Protein AF-A0A974ZNB3-F1 (afdb_monomer)

Sequence (205 aa):
MAKIFLFFPFKNYSEDDVLKEDVEDLRKSGLKFEVIVWQRPPVTLRDVGDDDLLIIAGHGDLGDGTLAMNGKAGDVAITASELAEMLETGGLAKSHQSILLITCFGGGSSKMKNPTGAARVPAADLIVKNNKKGECLASILGKALGMRRYFSILVGGWPGSFISSDPDFGTRSSFEARDNEYVLAQLDHIQWFDCKGSNTVSAPA

Radius of gyration: 16.42 Å; Cα contacts (8 Å, |Δi|>4): 484; chains: 1; bounding box: 33×49×45 Å

pLDDT: mean 79.51, std 20.5, range [26.88, 98.44]

Secondary structure (DSSP, 8-state):
---EEEEESSTTGGGSHHHHHHHHHHHHTT---EEEETTBSSS-GGG--TTSEEEEE-B--TT--EEEEEETTEEEEEEHHHHHHHHHHHT--TT--EEEEESTTTT--EEESS----SS--GGGEEE--PPTTSSHHHHHHHHHHHTT--S-EEEE-SS------TTS-SS------TTS-----GGGPEEE-TTS-B--S---

Foldseek 3Di:
DAAEEEEEAAQCLVQFPVSVVVVVVCVVVVHDYHYHYQPDDDDFLQNHDQRYEYEYEAEDDAQDQWGWGQHPVGIDIDGLLRVLVSSVVRNNDLNHAYYEYPYFCQQHAKAFQDQDQDLADDPVRIGQDQDFQSRHNQLVNLQSSVVVNSQNYKGKYFHHGFDQDDPVPPRDRRDTADDVGHHDGDPVRIFIAHSNSGTPPPPDD

Nearest PDB structures (foldseek):
  8tl0-assembly1_C  TM=4.568E-01  e=8.347E-04  Haliangium ochraceum
  8tl0-assembly1_B  TM=4.484E-01  e=8.874E-04  Haliangium ochraceum
  8tl0-assembly1_A  TM=4.496E-01  e=1.205E-03  Haliangium ochraceum
  8tl0-assembly1_D  TM=4.525E-01  e=2.224E-03  Haliangium ochraceum
  5veg-assembly3_C  TM=4.284E-01  e=1.192E-01  Limosilactobacillus reuteri

Structure (mmCIF, N/CA/C/O backbone):
data_AF-A0A974ZNB3-F1
#
_entry.id   AF-A0A974ZNB3-F1
#
loop_
_atom_site.group_PDB
_atom_site.id
_atom_site.type_symbol
_atom_site.label_atom_id
_atom_site.label_alt_id
_atom_site.label_comp_id
_atom_site.label_asym_id
_atom_site.label_entity_id
_atom_site.label_seq_id
_atom_site.pdbx_PDB_ins_code
_atom_site.Cartn_x
_atom_site.Cartn_y
_atom_site.Cartn_z
_atom_site.occupancy
_atom_site.B_iso_or_equiv
_atom_site.auth_seq_id
_atom_site.auth_comp_id
_atom_site.auth_asym_id
_atom_site.auth_atom_id
_atom_site.pdbx_PDB_model_num
ATOM 1 N N . MET A 1 1 ? -19.078 -9.897 7.459 1.00 74.56 1 MET A N 1
ATOM 2 C CA . MET A 1 1 ? -18.787 -9.802 6.013 1.00 74.56 1 MET A CA 1
ATOM 3 C C . MET A 1 1 ? -17.633 -8.834 5.888 1.00 74.56 1 MET A C 1
ATOM 5 O O . MET A 1 1 ? -17.758 -7.762 6.467 1.00 74.56 1 MET A O 1
ATOM 9 N N . ALA A 1 2 ? -16.546 -9.234 5.228 1.00 89.25 2 ALA A N 1
ATOM 10 C CA . ALA A 1 2 ? -15.387 -8.370 5.031 1.00 89.25 2 ALA A CA 1
ATOM 11 C C . ALA A 1 2 ? -15.775 -7.119 4.228 1.00 89.25 2 ALA A C 1
ATOM 13 O O . ALA A 1 2 ? -16.575 -7.196 3.287 1.00 89.25 2 ALA A O 1
ATOM 14 N N . LYS A 1 3 ? -15.235 -5.976 4.633 1.00 95.38 3 LYS A N 1
ATOM 15 C CA . LYS A 1 3 ? -15.395 -4.667 4.009 1.00 95.38 3 LYS A CA 1
ATOM 16 C C . LYS A 1 3 ? -14.099 -4.243 3.329 1.00 95.38 3 LYS A C 1
ATOM 18 O O . LYS A 1 3 ? -13.030 -4.803 3.558 1.00 95.38 3 LYS A O 1
ATOM 23 N N . ILE A 1 4 ? -14.217 -3.216 2.497 1.00 94.69 4 ILE A N 1
ATOM 24 C CA . ILE A 1 4 ? -13.083 -2.558 1.859 1.00 94.69 4 ILE A CA 1
ATOM 25 C C . ILE A 1 4 ? -13.013 -1.136 2.397 1.00 94.69 4 ILE A C 1
ATOM 27 O O . ILE A 1 4 ? -14.018 -0.420 2.408 1.00 94.69 4 ILE A O 1
ATOM 31 N N . PHE A 1 5 ? -11.823 -0.726 2.811 1.00 96.88 5 PHE A N 1
ATOM 32 C CA . PHE A 1 5 ? -11.534 0.638 3.224 1.00 96.88 5 PHE A CA 1
ATOM 33 C C . PHE A 1 5 ? -10.506 1.242 2.281 1.00 96.88 5 PHE A C 1
ATOM 35 O O . PHE A 1 5 ? -9.516 0.597 1.961 1.00 96.88 5 PHE A O 1
ATOM 42 N N . LEU A 1 6 ? -10.731 2.479 1.849 1.00 95.19 6 LEU A N 1
ATOM 43 C CA . LEU A 1 6 ? -9.762 3.265 1.096 1.00 95.19 6 LEU A CA 1
ATOM 44 C C . LEU A 1 6 ? -9.191 4.340 2.014 1.00 95.19 6 LEU A C 1
ATOM 46 O O . LEU A 1 6 ? -9.889 5.283 2.387 1.00 95.19 6 LEU A O 1
ATOM 50 N N . PHE A 1 7 ? -7.934 4.176 2.397 1.00 96.69 7 PHE A N 1
ATOM 51 C CA . PHE A 1 7 ? -7.223 5.052 3.307 1.00 96.69 7 PHE A CA 1
ATOM 52 C C . PHE A 1 7 ? -6.297 6.009 2.563 1.00 96.69 7 PHE A C 1
ATOM 54 O O . PHE A 1 7 ? -5.394 5.599 1.835 1.00 96.69 7 PHE A O 1
ATOM 61 N N . PHE A 1 8 ? -6.486 7.296 2.835 1.00 95.62 8 PHE A N 1
ATOM 62 C CA . PHE A 1 8 ? -5.553 8.347 2.466 1.00 95.62 8 PHE A CA 1
ATOM 63 C C . PHE A 1 8 ? -4.782 8.785 3.713 1.00 95.62 8 PHE A C 1
ATOM 65 O O . PHE A 1 8 ? -5.375 9.385 4.623 1.00 95.62 8 PHE A O 1
ATOM 72 N N . PRO A 1 9 ? -3.461 8.542 3.775 1.00 94.62 9 PRO A N 1
ATOM 73 C CA . PRO A 1 9 ? -2.644 9.001 4.893 1.00 94.62 9 PRO A CA 1
ATOM 74 C C . PRO A 1 9 ? -2.451 10.525 4.877 1.00 94.62 9 PRO A C 1
ATOM 76 O O . PRO A 1 9 ? -1.962 11.115 5.835 1.00 94.62 9 PRO A O 1
ATOM 79 N N . PHE A 1 10 ? -2.904 11.201 3.828 1.00 92.75 10 PHE A N 1
ATOM 80 C CA . PHE A 1 10 ? -2.820 12.642 3.710 1.00 92.75 10 PHE A CA 1
ATOM 81 C C . PHE A 1 10 ? -4.125 13.324 4.111 1.00 92.75 10 PHE A C 1
ATOM 83 O O . PHE A 1 10 ? -5.217 12.911 3.719 1.00 92.75 10 PHE A O 1
ATOM 90 N N . LYS A 1 11 ? -4.025 14.426 4.860 1.00 87.25 11 LYS A N 1
ATOM 91 C CA . LYS A 1 11 ? -5.206 15.166 5.338 1.00 87.25 11 LYS A CA 1
ATOM 92 C C . LYS A 1 11 ? -6.023 15.770 4.195 1.00 87.25 11 LYS A C 1
ATOM 94 O O . LYS A 1 11 ? -7.215 15.991 4.361 1.00 87.25 11 LYS A O 1
ATOM 99 N N . ASN A 1 12 ? -5.398 16.070 3.066 1.00 86.19 12 ASN A N 1
ATOM 100 C CA . ASN A 1 12 ? -5.938 16.876 1.975 1.00 86.19 12 ASN A CA 1
ATOM 101 C C . ASN A 1 12 ? -5.791 16.188 0.611 1.00 86.19 12 ASN A C 1
ATOM 103 O O . ASN A 1 12 ? -5.626 16.879 -0.385 1.00 86.19 12 ASN A O 1
ATOM 107 N N . TYR A 1 13 ? -5.908 14.855 0.549 1.00 88.25 13 TYR A N 1
ATOM 108 C CA . TYR A 1 13 ? -5.772 14.081 -0.700 1.00 88.25 13 TYR A CA 1
ATOM 109 C C . TYR A 1 13 ? -6.594 14.632 -1.881 1.00 88.25 13 TYR A C 1
ATOM 111 O O . TYR A 1 13 ? -6.192 14.498 -3.022 1.00 88.25 13 TYR A O 1
ATOM 119 N N . SER A 1 14 ? -7.724 15.298 -1.616 1.00 88.06 14 SER A N 1
ATOM 120 C CA . SER A 1 14 ? -8.575 15.928 -2.633 1.00 88.06 14 SER A CA 1
ATOM 121 C C . SER A 1 14 ? -7.935 17.111 -3.377 1.00 88.06 14 SER A C 1
ATOM 123 O O . SER A 1 14 ? -8.558 17.648 -4.288 1.00 88.06 14 SER A O 1
ATOM 125 N N . GLU A 1 15 ? -6.778 17.600 -2.924 1.00 89.31 15 GLU A N 1
ATOM 126 C CA . GLU A 1 15 ? -5.965 18.581 -3.655 1.00 89.31 15 GLU A CA 1
ATOM 127 C C . GLU A 1 15 ? -5.146 17.953 -4.782 1.00 89.31 15 GLU A C 1
ATOM 129 O O . GLU A 1 15 ? -4.698 18.683 -5.659 1.00 89.31 15 GLU A O 1
ATOM 134 N N . ASP A 1 16 ? -4.971 16.634 -4.746 1.00 89.56 16 ASP A N 1
ATOM 135 C CA . ASP A 1 16 ? -4.276 15.863 -5.761 1.00 89.56 16 ASP A CA 1
ATOM 136 C C . ASP A 1 16 ? -5.304 15.311 -6.753 1.00 89.56 16 ASP A C 1
ATOM 138 O O . ASP A 1 16 ? -6.188 14.532 -6.376 1.00 89.56 16 ASP A O 1
ATOM 142 N N . ASP A 1 17 ? -5.219 15.746 -8.010 1.00 84.31 17 ASP A N 1
ATOM 143 C CA . ASP A 1 17 ? -6.193 15.375 -9.038 1.00 84.31 17 ASP A CA 1
ATOM 144 C C . ASP A 1 17 ? -6.224 13.857 -9.275 1.00 84.31 17 ASP A C 1
ATOM 146 O O . ASP A 1 17 ? -7.308 13.294 -9.420 1.00 84.31 17 ASP A O 1
ATOM 150 N N . VAL A 1 18 ? -5.079 13.170 -9.190 1.00 82.38 18 VAL A N 1
ATOM 151 C CA . VAL A 1 18 ? -5.007 11.714 -9.389 1.00 82.38 18 VAL A CA 1
ATOM 152 C C . VAL A 1 18 ? -5.661 10.974 -8.226 1.00 82.38 18 VAL A C 1
ATOM 154 O O . VAL A 1 18 ? -6.532 10.135 -8.434 1.00 82.38 18 VAL A O 1
ATOM 157 N N . LEU A 1 19 ? -5.313 11.320 -6.982 1.00 86.19 19 LEU A N 1
ATOM 158 C CA . LEU A 1 19 ? -5.882 10.639 -5.809 1.00 86.19 19 LEU A CA 1
ATOM 159 C C . LEU A 1 19 ? -7.382 10.900 -5.657 1.00 86.19 19 LEU A C 1
ATOM 161 O O . LEU A 1 19 ? -8.126 10.074 -5.121 1.00 86.19 19 LEU A O 1
ATOM 165 N N . LYS A 1 20 ? -7.844 12.065 -6.112 1.00 85.75 20 LYS A N 1
ATOM 166 C CA . LYS A 1 20 ? -9.267 12.377 -6.198 1.00 85.75 20 LYS A CA 1
ATOM 167 C C . LYS A 1 20 ? -9.962 11.507 -7.251 1.00 85.75 20 LYS A C 1
ATOM 169 O O . LYS A 1 20 ? -11.039 10.980 -6.960 1.00 85.75 20 LYS A O 1
ATOM 174 N N . GLU A 1 21 ? -9.367 11.349 -8.431 1.00 81.69 21 GLU A N 1
ATOM 175 C CA . GLU A 1 21 ? -9.886 10.503 -9.513 1.00 81.69 21 GLU A CA 1
ATOM 176 C C . GLU A 1 21 ? -9.921 9.017 -9.127 1.00 81.69 21 GLU A C 1
ATOM 178 O O . GLU A 1 21 ? -10.925 8.358 -9.400 1.00 81.69 21 GLU A O 1
ATOM 183 N N . ASP A 1 22 ? -8.934 8.512 -8.376 1.00 79.56 22 ASP A N 1
ATOM 184 C CA . ASP A 1 22 ? -8.916 7.128 -7.870 1.00 79.56 22 ASP A CA 1
ATOM 185 C C . ASP A 1 22 ? -10.201 6.770 -7.105 1.00 79.56 22 ASP A C 1
ATOM 187 O O . ASP A 1 22 ? -10.775 5.690 -7.275 1.00 79.56 22 ASP A O 1
ATOM 191 N N . VAL A 1 23 ? -10.711 7.691 -6.275 1.00 83.50 23 VAL A N 1
ATOM 192 C CA . VAL A 1 23 ? -11.976 7.491 -5.549 1.00 83.50 23 VAL A CA 1
ATOM 193 C C . VAL A 1 23 ? -13.151 7.360 -6.517 1.00 83.50 23 VAL A C 1
ATOM 195 O O . VAL A 1 23 ? -14.048 6.535 -6.310 1.00 83.50 23 VAL A O 1
ATOM 198 N N . GLU A 1 24 ? -13.194 8.203 -7.547 1.00 81.06 24 GLU A N 1
ATOM 199 C CA . GLU A 1 24 ? -14.267 8.195 -8.537 1.00 81.06 24 GLU A CA 1
ATOM 200 C C . GLU A 1 24 ? -14.223 6.929 -9.390 1.00 81.06 24 GLU A C 1
ATOM 202 O O . GLU A 1 24 ? -15.262 6.309 -9.620 1.00 81.06 24 GLU A O 1
ATOM 207 N N . ASP A 1 25 ? -13.037 6.503 -9.800 1.00 76.19 25 ASP A N 1
ATOM 208 C CA . ASP A 1 25 ? -12.844 5.341 -10.656 1.00 76.19 25 ASP A CA 1
ATOM 209 C C . ASP A 1 25 ? -13.106 4.029 -9.916 1.00 76.19 25 ASP A C 1
ATOM 211 O O . ASP A 1 25 ? -13.818 3.159 -10.435 1.00 76.19 25 ASP A O 1
ATOM 215 N N . LEU A 1 26 ? -12.682 3.918 -8.653 1.00 76.56 26 LEU A N 1
ATOM 216 C CA . LEU A 1 26 ? -13.069 2.794 -7.801 1.00 76.56 26 LEU A CA 1
ATOM 217 C C . LEU A 1 26 ? -14.591 2.722 -7.626 1.00 76.56 26 LEU A C 1
ATOM 219 O O . LEU A 1 26 ? -15.162 1.633 -7.699 1.00 76.56 26 LEU A O 1
ATOM 223 N N . ARG A 1 27 ? -15.286 3.856 -7.472 1.00 80.31 27 ARG A N 1
ATOM 224 C CA . ARG A 1 27 ? -16.761 3.872 -7.410 1.00 80.31 27 ARG A CA 1
ATOM 225 C C . ARG A 1 27 ? -17.398 3.456 -8.734 1.00 80.31 27 ARG A C 1
ATOM 227 O O . ARG A 1 27 ? -18.340 2.664 -8.722 1.00 80.31 27 ARG A O 1
ATOM 234 N N . LYS A 1 28 ? -16.891 3.950 -9.870 1.00 73.38 28 LYS A N 1
ATOM 235 C CA . LYS A 1 28 ? -17.380 3.587 -11.216 1.00 73.38 28 LYS A CA 1
ATOM 236 C C . LYS A 1 28 ? -17.197 2.096 -11.508 1.00 73.38 28 LYS A C 1
ATOM 238 O O . LYS A 1 28 ? -18.019 1.523 -12.217 1.00 73.38 28 LYS A O 1
ATOM 243 N N . SER A 1 29 ? -16.180 1.455 -10.928 1.00 73.31 29 SER A N 1
ATOM 244 C CA . SER A 1 29 ? -15.967 0.004 -11.048 1.00 73.31 29 SER A CA 1
ATOM 245 C C . SER A 1 29 ? -17.044 -0.848 -10.353 1.00 73.31 29 SER A C 1
ATOM 247 O O . SER A 1 29 ? -17.108 -2.058 -10.564 1.00 73.31 29 SER A O 1
ATOM 249 N N . GLY A 1 30 ? -17.902 -0.235 -9.526 1.00 75.69 30 GLY A N 1
ATOM 250 C CA . GLY A 1 30 ? -18.914 -0.928 -8.728 1.00 75.69 30 GLY A CA 1
ATOM 251 C C . GLY A 1 30 ? -18.401 -1.441 -7.378 1.00 75.69 30 GLY A C 1
ATOM 252 O O . GLY A 1 30 ? -19.160 -2.082 -6.645 1.00 75.69 30 GLY A O 1
ATOM 253 N N . LEU A 1 31 ? -17.143 -1.151 -7.024 1.00 78.31 31 LEU A N 1
ATOM 254 C CA . LEU A 1 31 ? -16.575 -1.496 -5.726 1.00 78.31 31 LEU A CA 1
ATOM 255 C C . LEU A 1 31 ? -17.265 -0.699 -4.610 1.00 78.31 31 LEU A C 1
ATOM 257 O O . LEU A 1 31 ? -17.407 0.523 -4.685 1.00 78.31 31 LEU A O 1
ATOM 261 N N . LYS A 1 32 ? -17.676 -1.3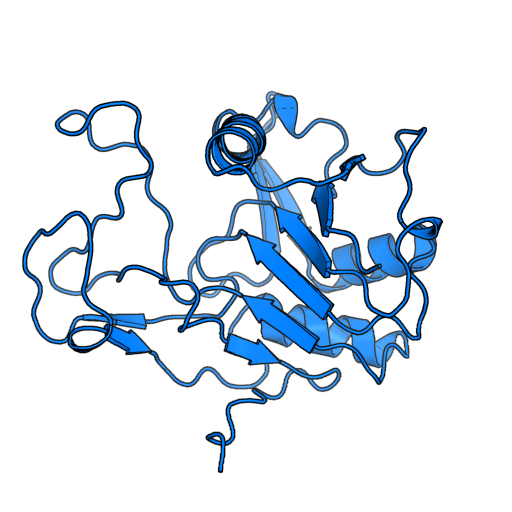90 -3.545 1.00 89.25 32 LYS A N 1
ATOM 262 C CA . LYS A 1 32 ? -18.223 -0.760 -2.337 1.00 89.25 32 LYS A CA 1
ATOM 263 C C . LYS A 1 32 ? -17.124 -0.648 -1.291 1.00 89.25 32 LYS A C 1
ATOM 265 O O . LYS A 1 32 ? -16.598 -1.670 -0.862 1.00 89.25 32 LYS A O 1
ATOM 270 N N . PHE A 1 33 ? -16.812 0.574 -0.876 1.00 92.19 33 PHE A N 1
ATOM 271 C CA . PHE A 1 33 ? -15.777 0.849 0.116 1.00 92.19 33 PHE A CA 1
ATOM 272 C C . PHE A 1 33 ? -16.121 2.068 0.976 1.00 92.19 33 PHE A C 1
ATOM 274 O O . PHE A 1 33 ? -16.911 2.928 0.577 1.00 92.19 33 PHE A O 1
ATOM 281 N N . GLU A 1 34 ? -15.501 2.143 2.150 1.00 95.81 34 GLU A N 1
ATOM 282 C CA . GLU A 1 34 ? -15.548 3.301 3.044 1.00 95.81 34 GLU A CA 1
ATOM 283 C C . GLU A 1 34 ? -14.236 4.093 2.928 1.00 95.81 34 GLU A C 1
ATOM 285 O O . GLU A 1 34 ? -13.157 3.508 2.865 1.00 95.81 34 GLU A O 1
ATOM 290 N N . VAL A 1 35 ? -14.309 5.425 2.869 1.00 94.50 35 VAL A N 1
ATOM 291 C CA . VAL A 1 35 ? -13.108 6.274 2.781 1.00 94.50 35 VAL A CA 1
ATOM 292 C C . VAL A 1 35 ? -12.660 6.668 4.181 1.00 94.50 35 VAL A C 1
ATOM 294 O O . VAL A 1 35 ? -13.439 7.246 4.938 1.00 94.50 35 VAL A O 1
ATOM 297 N N . ILE A 1 36 ? -11.391 6.420 4.490 1.00 95.81 36 ILE A N 1
ATOM 298 C CA . ILE A 1 36 ? -10.715 6.906 5.690 1.00 95.81 36 ILE A CA 1
ATOM 299 C C . ILE A 1 36 ? -9.720 7.979 5.255 1.00 95.81 36 ILE A C 1
ATOM 301 O O . ILE A 1 36 ? -8.856 7.741 4.416 1.00 95.81 36 ILE A O 1
ATOM 305 N N . VAL A 1 37 ? -9.803 9.161 5.856 1.00 94.19 37 VAL A N 1
ATOM 306 C CA . VAL A 1 37 ? -8.801 10.217 5.671 1.00 94.19 37 VAL A CA 1
ATOM 307 C C . VAL A 1 37 ? -8.107 10.432 7.002 1.00 94.19 37 VAL A C 1
ATOM 309 O O . VAL A 1 37 ? -8.766 10.527 8.039 1.00 94.19 37 VAL A O 1
ATOM 312 N N . TRP A 1 38 ? -6.777 10.500 6.992 1.00 92.38 38 TRP A N 1
ATOM 313 C CA . TRP A 1 38 ? -5.997 10.615 8.219 1.00 92.38 38 TRP A CA 1
ATOM 314 C C . TRP A 1 38 ? -6.505 11.735 9.142 1.00 92.38 38 TRP A C 1
ATOM 316 O O . TRP A 1 38 ? -6.618 12.897 8.744 1.00 92.38 38 TRP A O 1
ATOM 326 N N . GLN A 1 39 ? -6.809 11.365 10.392 1.00 85.19 39 GLN A N 1
ATOM 327 C CA . GLN A 1 39 ? -7.340 12.245 11.444 1.00 85.19 39 GLN A CA 1
ATOM 328 C C . GLN A 1 39 ? -8.653 12.974 11.093 1.00 85.19 39 GLN A C 1
ATOM 330 O O . GLN A 1 39 ? -8.942 14.020 11.678 1.00 85.19 39 GLN A O 1
ATOM 335 N N . ARG A 1 40 ? -9.470 12.441 10.173 1.00 84.88 40 ARG A N 1
ATOM 336 C CA . ARG A 1 40 ? -10.797 12.991 9.853 1.00 84.88 40 ARG A CA 1
ATOM 337 C C . ARG A 1 40 ? -11.911 11.952 10.092 1.00 84.88 40 ARG A C 1
ATOM 339 O O . ARG A 1 40 ? -11.963 10.968 9.363 1.00 84.88 40 ARG A O 1
ATOM 346 N N . PRO A 1 41 ? -12.801 12.160 11.084 1.00 80.88 41 PRO A N 1
ATOM 347 C CA . PRO A 1 41 ? -13.966 11.297 11.334 1.00 80.88 41 PRO A CA 1
ATOM 348 C C . PRO A 1 41 ? -15.016 11.404 10.202 1.00 80.88 41 PRO A C 1
ATOM 350 O O . PRO A 1 41 ? -14.956 12.360 9.424 1.00 80.88 41 PRO A O 1
ATOM 353 N N . PRO A 1 42 ? -16.010 10.489 10.102 1.00 83.06 42 PRO A N 1
ATOM 354 C CA . PRO A 1 42 ? -16.450 9.523 11.123 1.00 83.06 42 PRO A CA 1
ATOM 355 C C . PRO A 1 42 ? -15.806 8.133 11.068 1.00 83.06 42 PRO A C 1
ATOM 357 O O . PRO A 1 42 ? -15.767 7.485 12.107 1.00 83.06 42 PRO A O 1
ATOM 360 N N . VAL A 1 43 ? -15.307 7.683 9.914 1.00 88.38 43 VAL A N 1
ATOM 361 C CA . VAL A 1 43 ? -14.680 6.357 9.763 1.00 88.38 43 VAL A CA 1
ATOM 362 C C . VAL A 1 43 ? -13.181 6.472 10.020 1.00 88.38 43 VAL A C 1
ATOM 364 O O . VAL A 1 43 ? -12.526 7.397 9.540 1.00 88.38 43 VAL A O 1
ATOM 367 N N . THR A 1 44 ? -12.631 5.544 10.793 1.00 94.19 44 THR A N 1
ATOM 368 C CA . THR A 1 44 ? -11.246 5.560 11.266 1.00 94.19 44 THR A CA 1
ATOM 369 C C . THR A 1 44 ? -10.577 4.202 11.079 1.00 94.19 44 THR A C 1
ATOM 371 O O . THR A 1 44 ? -11.227 3.191 10.838 1.00 94.19 44 THR A O 1
ATOM 374 N N . LEU A 1 45 ? -9.253 4.148 11.248 1.00 96.56 45 LEU A N 1
ATOM 375 C CA . LEU A 1 45 ? -8.501 2.888 11.183 1.00 96.56 45 LEU A CA 1
ATOM 376 C C . LEU A 1 45 ? -8.892 1.877 12.278 1.00 96.56 45 LEU A C 1
ATOM 378 O O . LEU A 1 45 ? -8.597 0.697 12.131 1.00 96.56 45 LEU A O 1
ATOM 382 N N . ARG A 1 46 ? -9.578 2.313 13.346 1.00 96.38 46 ARG A N 1
ATOM 383 C CA . ARG A 1 46 ? -10.139 1.420 14.379 1.00 96.38 46 ARG A CA 1
ATOM 384 C C . ARG A 1 46 ? -11.353 0.634 13.899 1.00 96.38 46 ARG A C 1
ATOM 386 O O . ARG A 1 46 ? -11.694 -0.369 14.514 1.00 96.38 46 ARG A O 1
ATOM 393 N N . ASP A 1 47 ? -12.008 1.108 12.844 1.00 96.31 47 ASP A N 1
ATOM 394 C CA . ASP A 1 47 ? -13.193 0.472 12.270 1.00 96.31 47 ASP A CA 1
ATOM 395 C C . ASP A 1 47 ? -12.823 -0.647 11.282 1.00 96.31 47 ASP A C 1
ATOM 397 O O . ASP A 1 47 ? -13.698 -1.392 10.843 1.00 96.31 47 ASP A O 1
ATOM 401 N N . VAL A 1 48 ? -11.531 -0.774 10.951 1.00 96.75 48 VAL A N 1
ATOM 402 C CA . VAL A 1 48 ? -10.983 -1.811 10.074 1.00 96.75 48 VAL A CA 1
ATOM 403 C C . VAL A 1 48 ? -10.752 -3.086 10.888 1.00 96.75 48 VAL A C 1
ATOM 405 O O . VAL A 1 48 ? -9.883 -3.134 11.762 1.00 96.75 48 VAL A O 1
ATOM 408 N N . GLY A 1 49 ? -11.542 -4.118 10.603 1.00 95.69 49 GLY A N 1
ATOM 409 C CA . GLY A 1 49 ? -11.444 -5.439 11.211 1.00 95.69 49 GLY A CA 1
ATOM 410 C C . GLY A 1 49 ? -10.325 -6.300 10.625 1.00 95.69 49 GLY A C 1
ATOM 411 O O . GLY A 1 49 ? -9.642 -5.926 9.672 1.00 95.69 49 GLY A O 1
ATOM 412 N N . ASP A 1 50 ? -10.138 -7.486 11.202 1.00 94.75 50 ASP A N 1
ATOM 413 C CA . ASP A 1 50 ? -8.998 -8.350 10.878 1.00 94.75 50 ASP A CA 1
ATOM 414 C C . ASP A 1 50 ? -9.012 -8.865 9.430 1.00 94.75 50 ASP A C 1
ATOM 416 O O . ASP A 1 50 ? -7.969 -8.869 8.772 1.00 94.75 50 ASP A O 1
ATOM 420 N N . ASP A 1 51 ? -10.201 -9.237 8.947 1.00 93.06 51 ASP A N 1
ATOM 421 C CA . ASP A 1 51 ? -10.441 -9.824 7.621 1.00 93.06 51 ASP A CA 1
ATOM 422 C C . ASP A 1 51 ? -10.829 -8.777 6.557 1.00 93.06 51 ASP A C 1
ATOM 424 O O . ASP A 1 51 ? -11.150 -9.127 5.419 1.00 93.06 51 ASP A O 1
ATOM 428 N N . ASP A 1 52 ? -10.868 -7.494 6.927 1.00 95.56 52 ASP A N 1
ATOM 429 C CA . ASP A 1 52 ? -11.157 -6.415 5.986 1.00 95.56 52 ASP A CA 1
ATOM 430 C C . ASP A 1 52 ? -9.952 -6.164 5.067 1.00 95.56 52 ASP A C 1
ATOM 432 O O . ASP A 1 52 ? -8.804 -6.454 5.410 1.00 95.56 52 ASP A O 1
ATOM 436 N N . LEU A 1 53 ? -10.206 -5.588 3.892 1.00 94.56 53 LEU A N 1
ATOM 437 C CA . LEU A 1 53 ? -9.146 -5.117 3.006 1.00 94.56 53 LEU A CA 1
ATOM 438 C C . LEU A 1 53 ? -8.911 -3.625 3.241 1.00 94.56 53 LEU A C 1
ATOM 440 O O . LEU A 1 53 ? -9.793 -2.807 2.959 1.00 94.56 53 LEU A O 1
ATOM 444 N N . LEU A 1 54 ? -7.710 -3.265 3.695 1.00 97.62 54 LEU A N 1
ATOM 445 C CA . LEU A 1 54 ? -7.277 -1.873 3.765 1.00 97.62 54 LEU A CA 1
ATOM 446 C C . LEU A 1 54 ? -6.492 -1.500 2.505 1.00 97.62 54 LEU A C 1
ATOM 448 O O . LEU A 1 54 ? -5.345 -1.895 2.318 1.00 97.62 54 LEU A O 1
ATOM 452 N N . ILE A 1 55 ? -7.098 -0.700 1.643 1.00 95.25 55 ILE A N 1
ATOM 453 C CA . ILE A 1 55 ? -6.438 -0.114 0.483 1.00 95.25 55 ILE A CA 1
ATOM 454 C C . ILE A 1 55 ? -5.807 1.213 0.902 1.00 95.25 55 ILE A C 1
ATOM 456 O O . ILE A 1 55 ? -6.470 2.026 1.536 1.00 95.25 55 ILE A O 1
ATOM 460 N N . ILE A 1 56 ? -4.552 1.458 0.541 1.00 96.12 56 ILE A N 1
ATOM 461 C CA . ILE A 1 56 ? -3.860 2.728 0.783 1.00 96.12 56 ILE A CA 1
ATOM 462 C C . ILE A 1 56 ? -3.481 3.325 -0.568 1.00 96.12 56 ILE A C 1
ATOM 464 O O . ILE A 1 56 ? -2.870 2.638 -1.384 1.00 96.12 56 ILE A O 1
ATOM 468 N N . ALA A 1 57 ? -3.853 4.582 -0.801 1.00 91.38 57 ALA A N 1
ATOM 469 C CA . ALA A 1 57 ? -3.623 5.266 -2.071 1.00 91.38 57 ALA A CA 1
ATOM 470 C C . ALA A 1 57 ? -2.636 6.431 -1.927 1.00 91.38 57 ALA A C 1
ATOM 472 O O . ALA A 1 57 ? -2.626 7.145 -0.918 1.00 91.38 57 ALA A O 1
ATOM 473 N N . GLY A 1 58 ? -1.814 6.606 -2.957 1.00 91.50 58 GLY A N 1
ATOM 474 C CA . GLY A 1 58 ? -0.793 7.643 -3.055 1.00 91.50 58 GLY A CA 1
ATOM 475 C C . GLY A 1 58 ? 0.112 7.409 -4.261 1.00 91.50 58 GLY A C 1
ATOM 476 O O . GLY A 1 58 ? 0.156 6.308 -4.813 1.00 91.50 58 GLY A O 1
ATOM 477 N N . HIS A 1 59 ? 0.865 8.434 -4.640 1.00 89.00 59 HIS A N 1
ATOM 478 C CA . HIS A 1 59 ? 1.901 8.343 -5.665 1.00 89.00 59 HIS A CA 1
ATOM 479 C C . HIS A 1 59 ? 3.094 7.529 -5.183 1.00 89.00 59 HIS A C 1
ATOM 481 O O . HIS A 1 59 ? 3.376 7.456 -3.986 1.00 89.00 59 HIS A O 1
ATOM 487 N N . GLY A 1 60 ? 3.806 6.943 -6.136 1.00 85.44 60 GLY A N 1
ATOM 488 C CA . GLY A 1 60 ? 5.074 6.263 -5.910 1.00 85.44 60 GLY A CA 1
ATOM 489 C C . GLY A 1 60 ? 5.918 6.289 -7.175 1.00 85.44 60 GLY A C 1
ATOM 490 O O . GLY A 1 60 ? 5.434 6.653 -8.248 1.00 85.44 60 GLY A O 1
ATOM 491 N N . ASP A 1 61 ? 7.176 5.896 -7.046 1.00 79.25 61 ASP A N 1
ATOM 492 C CA . ASP A 1 61 ? 8.118 5.868 -8.160 1.00 79.25 61 ASP A CA 1
ATOM 493 C C . ASP A 1 61 ? 9.026 4.631 -8.084 1.00 79.2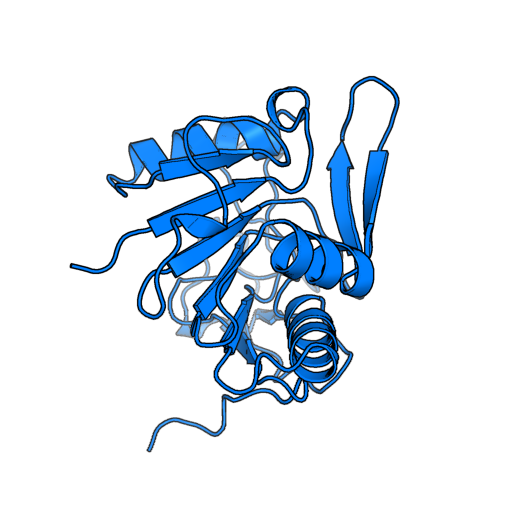5 61 ASP A C 1
ATOM 495 O O . ASP A 1 61 ? 9.103 3.934 -7.064 1.00 79.25 61 ASP A O 1
ATOM 499 N N . LEU A 1 62 ? 9.702 4.316 -9.187 1.00 75.12 62 LEU A N 1
ATOM 500 C CA . LEU A 1 62 ? 10.597 3.176 -9.270 1.00 75.12 62 LEU A CA 1
ATOM 501 C C . LEU A 1 62 ? 11.735 3.323 -8.255 1.00 75.12 62 LEU A C 1
ATOM 503 O O . LEU A 1 62 ? 12.555 4.234 -8.323 1.00 75.12 62 LEU A O 1
ATOM 507 N N . GLY A 1 63 ? 11.850 2.333 -7.369 1.00 73.56 63 GLY A N 1
ATOM 508 C CA . GLY A 1 63 ? 12.906 2.305 -6.359 1.00 73.56 63 GLY A CA 1
ATOM 509 C C . GLY A 1 63 ? 12.676 3.288 -5.211 1.00 73.56 63 GLY A C 1
ATOM 510 O O . GLY A 1 63 ? 13.536 3.386 -4.335 1.00 73.56 63 GLY A O 1
ATOM 511 N N . ASP A 1 64 ? 11.526 3.964 -5.185 1.00 79.75 64 ASP A N 1
ATOM 512 C CA . ASP A 1 64 ? 11.123 4.797 -4.069 1.00 79.75 64 ASP A CA 1
ATOM 513 C C . ASP A 1 64 ? 10.458 3.949 -2.967 1.00 79.75 64 ASP A C 1
ATOM 515 O O . ASP A 1 64 ? 9.644 3.053 -3.205 1.00 79.75 64 ASP A O 1
ATOM 519 N N . GLY A 1 65 ? 10.861 4.215 -1.726 1.00 84.81 65 GLY A N 1
ATOM 520 C CA . GLY A 1 65 ? 10.297 3.628 -0.512 1.00 84.81 65 GLY A CA 1
ATOM 521 C C . GLY A 1 65 ? 9.291 4.547 0.181 1.00 84.81 65 GLY A C 1
ATOM 522 O O . GLY A 1 65 ? 8.968 4.307 1.352 1.00 84.81 65 GLY A O 1
ATOM 523 N N . THR A 1 66 ? 8.853 5.610 -0.495 1.00 92.25 66 THR A N 1
ATOM 524 C CA . THR A 1 66 ? 7.872 6.572 0.002 1.00 92.25 66 THR A CA 1
ATOM 525 C C . THR A 1 66 ? 6.533 6.468 -0.720 1.00 92.25 66 THR A C 1
ATOM 527 O O . THR A 1 66 ? 6.407 5.859 -1.780 1.00 92.25 66 THR A O 1
ATOM 530 N N . LEU A 1 67 ? 5.513 7.022 -0.074 1.00 93.56 67 LEU A N 1
ATOM 531 C CA . LEU A 1 67 ? 4.194 7.267 -0.630 1.00 93.56 67 LEU A CA 1
ATOM 532 C C . LEU A 1 67 ? 3.992 8.782 -0.672 1.00 93.56 67 LEU A C 1
ATOM 534 O O . LEU A 1 67 ? 4.228 9.442 0.341 1.00 93.56 67 LEU A O 1
ATOM 538 N N . ALA A 1 68 ? 3.529 9.333 -1.788 1.00 93.69 68 ALA A N 1
ATOM 539 C CA . ALA A 1 68 ? 3.422 10.779 -1.961 1.00 93.69 68 ALA A CA 1
ATOM 540 C C . ALA A 1 68 ? 2.018 11.266 -2.353 1.00 93.69 68 ALA A C 1
ATOM 542 O O . ALA A 1 68 ? 1.170 10.502 -2.811 1.00 93.69 68 ALA A O 1
ATOM 543 N N . MET A 1 69 ? 1.785 12.563 -2.164 1.00 92.94 69 MET A N 1
ATOM 544 C CA . MET A 1 69 ? 0.711 13.326 -2.799 1.00 92.94 69 MET A CA 1
ATOM 545 C C . MET A 1 69 ? 1.262 14.654 -3.327 1.00 92.94 69 MET A C 1
ATOM 547 O O . MET A 1 69 ? 2.161 15.241 -2.720 1.00 92.94 69 MET A O 1
ATOM 551 N N . ASN A 1 70 ? 0.651 15.171 -4.381 1.00 89.50 70 ASN A N 1
ATOM 552 C CA . ASN A 1 70 ? 0.913 16.489 -4.937 1.00 89.50 70 ASN A CA 1
ATOM 553 C C . ASN A 1 70 ? -0.064 17.482 -4.293 1.00 89.50 70 ASN A C 1
ATOM 555 O O . ASN A 1 70 ? -1.233 17.573 -4.669 1.00 89.50 70 ASN A O 1
ATOM 559 N N . GLY A 1 71 ? 0.386 18.191 -3.257 1.00 83.62 71 GLY A N 1
ATOM 560 C CA . GLY A 1 71 ? -0.415 19.214 -2.586 1.00 83.62 71 GLY A CA 1
ATOM 561 C C . GLY A 1 71 ? -0.305 20.575 -3.270 1.00 83.62 71 GLY A C 1
ATOM 562 O O . GLY A 1 71 ? 0.657 20.863 -3.980 1.00 83.62 71 GLY A O 1
ATOM 563 N N . LYS A 1 72 ? -1.234 21.495 -2.978 1.00 83.38 72 LYS A N 1
ATOM 564 C CA . LYS A 1 72 ? -1.157 22.871 -3.519 1.00 83.38 72 LYS A CA 1
ATOM 565 C C . LYS A 1 72 ? 0.099 23.636 -3.091 1.00 83.38 72 LYS A C 1
ATOM 567 O O . LYS A 1 72 ? 0.515 24.565 -3.776 1.00 83.38 72 LYS A O 1
ATOM 572 N N . ALA A 1 73 ? 0.659 23.284 -1.935 1.00 81.81 73 ALA A N 1
ATOM 573 C CA . ALA A 1 73 ? 1.872 23.885 -1.384 1.00 81.81 73 ALA A CA 1
ATOM 574 C C . ALA A 1 73 ? 3.161 23.149 -1.803 1.00 81.81 73 ALA A C 1
ATOM 576 O O . ALA A 1 73 ? 4.239 23.532 -1.352 1.00 81.81 73 ALA A O 1
ATOM 577 N N . GLY A 1 74 ? 3.047 22.112 -2.639 1.00 84.81 74 GLY A N 1
ATOM 578 C CA . GLY A 1 74 ? 4.134 21.223 -3.040 1.00 84.81 74 GLY A CA 1
ATOM 579 C C . GLY A 1 74 ? 3.894 19.772 -2.626 1.00 84.81 74 GLY A C 1
ATOM 580 O O . GLY A 1 74 ? 2.898 19.442 -1.971 1.00 84.81 74 GLY A O 1
ATOM 581 N N . ASP A 1 75 ? 4.834 18.919 -3.019 1.00 87.38 75 ASP A N 1
ATOM 582 C CA . ASP A 1 75 ? 4.748 17.477 -2.818 1.00 87.38 75 ASP A CA 1
ATOM 583 C C . ASP A 1 75 ? 4.948 17.116 -1.346 1.00 87.38 75 ASP A C 1
ATOM 585 O O . ASP A 1 75 ? 5.830 17.634 -0.653 1.00 87.38 75 ASP A O 1
ATOM 589 N N . VAL A 1 76 ? 4.114 16.201 -0.864 1.00 91.81 76 VAL A N 1
ATOM 590 C CA . VAL A 1 76 ? 4.194 15.649 0.485 1.00 91.81 76 VAL A CA 1
ATOM 591 C C . VAL A 1 76 ? 4.464 14.163 0.357 1.00 91.81 76 VAL A C 1
ATOM 593 O O . VAL A 1 76 ? 3.612 13.426 -0.129 1.00 91.81 76 VAL A O 1
ATOM 596 N N . ALA A 1 77 ? 5.625 13.724 0.831 1.00 93.94 77 ALA A N 1
ATOM 597 C CA . ALA A 1 77 ? 6.004 12.319 0.874 1.00 93.94 77 ALA A CA 1
ATOM 598 C C . ALA A 1 77 ? 6.026 11.811 2.318 1.00 93.94 77 ALA A C 1
ATOM 600 O O . ALA A 1 77 ? 6.440 12.523 3.234 1.00 93.94 77 ALA A O 1
ATOM 601 N N . ILE A 1 78 ? 5.596 10.568 2.512 1.00 95.62 78 ILE A N 1
ATOM 602 C CA . ILE A 1 78 ? 5.710 9.833 3.769 1.00 95.62 78 ILE A CA 1
ATOM 603 C C . ILE A 1 78 ? 6.484 8.542 3.531 1.00 95.62 78 ILE A C 1
ATOM 605 O O . ILE A 1 78 ? 6.263 7.813 2.565 1.00 95.62 78 ILE A O 1
ATOM 609 N N . THR A 1 79 ? 7.401 8.229 4.431 1.00 96.38 79 THR A N 1
ATOM 610 C CA . THR A 1 79 ? 8.144 6.972 4.392 1.00 96.38 79 THR A CA 1
ATOM 611 C C . THR A 1 79 ? 7.259 5.800 4.816 1.00 96.38 79 THR A C 1
ATOM 613 O O . THR A 1 79 ? 6.306 5.949 5.583 1.00 96.38 79 THR A O 1
ATOM 616 N N . ALA A 1 80 ? 7.627 4.584 4.409 1.00 96.62 80 ALA A N 1
ATOM 617 C CA . ALA A 1 80 ? 6.990 3.360 4.901 1.00 96.62 80 ALA A CA 1
ATOM 618 C C . ALA A 1 80 ? 6.965 3.250 6.444 1.00 96.62 80 ALA A C 1
ATOM 620 O O . ALA A 1 80 ? 6.017 2.716 7.020 1.00 96.62 80 ALA A O 1
ATOM 621 N N . SER A 1 81 ? 8.001 3.756 7.123 1.00 97.25 81 SER A N 1
ATOM 622 C CA . SER A 1 81 ? 8.098 3.748 8.590 1.00 97.25 81 SER A CA 1
ATOM 623 C C . SER A 1 81 ? 7.102 4.701 9.250 1.00 97.25 81 SER A C 1
ATOM 625 O O . SER A 1 81 ? 6.494 4.331 10.260 1.00 97.25 81 SER A O 1
ATOM 627 N N . GLU A 1 82 ? 6.927 5.897 8.681 1.00 97.88 82 GLU A N 1
ATOM 628 C CA . GLU A 1 82 ? 5.921 6.874 9.116 1.00 97.88 82 GLU A CA 1
ATOM 629 C C . GLU A 1 82 ? 4.513 6.356 8.829 1.00 97.88 82 GLU A C 1
ATOM 631 O O . GLU A 1 82 ? 3.661 6.381 9.712 1.00 97.88 82 GLU A O 1
ATOM 636 N N . LEU A 1 83 ? 4.280 5.775 7.648 1.00 97.81 83 LEU A N 1
ATOM 637 C CA . LEU A 1 83 ? 3.000 5.152 7.320 1.00 97.81 83 LEU A CA 1
ATOM 638 C C . LEU A 1 83 ? 2.649 4.029 8.310 1.00 97.81 83 LEU A C 1
ATOM 640 O O . LEU A 1 83 ? 1.534 3.987 8.826 1.00 97.81 83 LEU A O 1
ATOM 644 N N . ALA A 1 84 ? 3.603 3.158 8.653 1.00 98.25 84 ALA A N 1
ATOM 645 C CA . ALA A 1 84 ? 3.396 2.124 9.668 1.00 98.25 84 ALA A CA 1
ATOM 646 C C . ALA A 1 84 ? 3.074 2.710 11.058 1.00 98.25 84 ALA A C 1
ATOM 648 O O . ALA A 1 84 ? 2.298 2.120 11.812 1.00 98.25 84 ALA A O 1
ATOM 649 N N . GLU A 1 85 ? 3.645 3.869 11.404 1.00 98.19 85 GLU A N 1
ATOM 650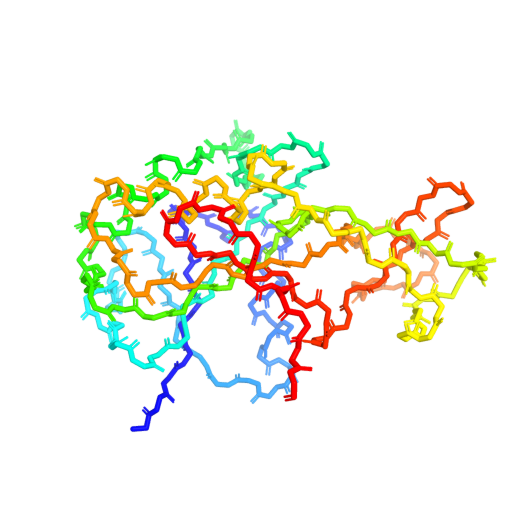 C CA . GLU A 1 85 ? 3.304 4.598 12.631 1.00 98.19 85 GLU A CA 1
ATOM 651 C C . GLU A 1 85 ? 1.877 5.121 12.614 1.00 98.19 85 GLU A C 1
ATOM 653 O O . GLU A 1 85 ? 1.155 5.009 13.603 1.00 98.19 85 GLU A O 1
ATOM 658 N N . MET A 1 86 ? 1.458 5.686 11.487 1.00 97.50 86 MET A N 1
ATOM 659 C CA . MET A 1 86 ? 0.114 6.222 11.314 1.00 97.50 86 MET A CA 1
ATOM 660 C C . MET A 1 86 ? -0.928 5.112 11.410 1.00 97.50 86 MET A C 1
ATOM 662 O O . MET A 1 86 ? -1.940 5.283 12.082 1.00 97.50 86 MET A O 1
ATOM 666 N N . LEU A 1 87 ? -0.659 3.944 10.823 1.00 98.00 87 LEU A N 1
ATOM 667 C CA . LEU A 1 87 ? -1.533 2.777 10.953 1.00 98.00 87 LEU A CA 1
ATOM 668 C C . LEU A 1 87 ? -1.684 2.343 12.422 1.00 98.00 87 LEU A C 1
ATOM 670 O O . LEU A 1 87 ? -2.801 2.143 12.900 1.00 98.00 87 LEU A O 1
ATOM 674 N N . GLU A 1 88 ? -0.576 2.273 13.166 1.00 97.88 88 GLU A N 1
ATOM 675 C CA . GLU A 1 88 ? -0.578 1.922 14.591 1.00 97.88 88 G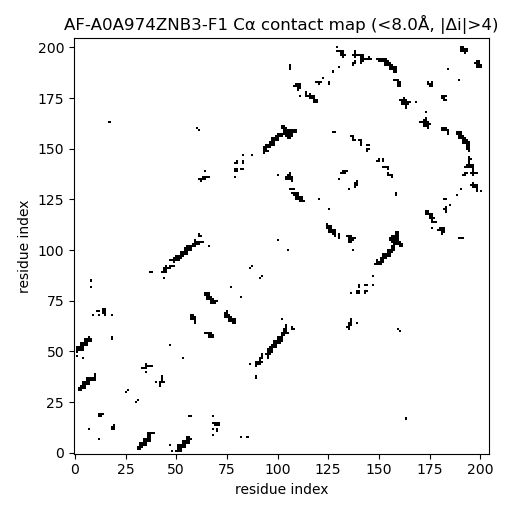LU A CA 1
ATOM 676 C C . GLU A 1 88 ? -1.292 2.961 15.463 1.00 97.88 88 GLU A C 1
ATOM 678 O O . GLU A 1 88 ? -2.188 2.619 16.235 1.00 97.88 88 GLU A O 1
ATOM 683 N N . THR A 1 89 ? -0.925 4.233 15.335 1.00 97.12 89 THR A N 1
ATOM 684 C CA . THR A 1 89 ? -1.489 5.329 16.139 1.00 97.12 89 THR A CA 1
ATOM 685 C C . THR A 1 89 ? -2.940 5.632 15.767 1.00 97.12 89 THR A C 1
ATOM 687 O O . THR A 1 89 ? -3.736 6.016 16.626 1.00 97.12 89 THR A O 1
ATOM 690 N N . GLY A 1 90 ? -3.312 5.386 14.510 1.00 95.62 90 GLY A N 1
ATOM 691 C CA . GLY A 1 90 ? -4.686 5.408 14.022 1.00 95.62 90 GLY A CA 1
ATOM 692 C C . GLY A 1 90 ? -5.553 4.287 14.589 1.00 95.62 90 GLY A C 1
ATOM 693 O O . GLY A 1 90 ? -6.776 4.402 14.563 1.00 95.62 90 GLY A O 1
ATOM 694 N N . GLY A 1 91 ? -4.936 3.248 15.158 1.00 96.56 91 GLY A N 1
ATOM 695 C CA . GLY A 1 91 ? -5.617 2.155 15.840 1.00 96.56 91 GLY A CA 1
ATOM 696 C C . GLY A 1 91 ? -5.951 0.955 14.960 1.00 96.56 91 GLY A C 1
ATOM 697 O O . GLY A 1 91 ? -6.845 0.200 15.333 1.00 96.56 91 GLY A O 1
ATOM 698 N N . LEU A 1 92 ? -5.243 0.754 13.840 1.00 97.81 92 LEU A N 1
ATOM 699 C CA . LEU A 1 92 ? -5.360 -0.478 13.058 1.00 97.81 92 LEU A CA 1
ATOM 700 C C . LEU A 1 92 ? -4.976 -1.683 13.928 1.00 97.81 92 LEU A C 1
ATOM 702 O O . LEU A 1 92 ? -3.885 -1.710 14.515 1.00 97.81 92 LEU A O 1
ATOM 706 N N . ALA A 1 93 ? -5.848 -2.688 13.990 1.00 97.38 93 ALA A N 1
ATOM 707 C CA . ALA A 1 93 ? -5.647 -3.873 14.815 1.00 97.38 93 ALA A CA 1
ATOM 708 C C . ALA A 1 93 ? -4.370 -4.640 14.427 1.00 97.38 93 ALA A C 1
ATOM 710 O O . ALA A 1 93 ? -4.091 -4.860 13.251 1.00 97.38 93 ALA A O 1
ATOM 711 N N . LYS A 1 94 ? -3.593 -5.104 15.418 1.00 97.62 94 LYS A N 1
ATOM 712 C CA . LYS A 1 94 ? -2.352 -5.882 15.190 1.00 97.62 94 LYS A CA 1
ATOM 713 C C . LYS A 1 94 ? -2.585 -7.225 14.494 1.00 97.62 94 LYS A C 1
ATOM 715 O O . LYS A 1 94 ? -1.648 -7.798 13.942 1.00 97.62 94 LYS A O 1
ATOM 720 N N . SER A 1 95 ? -3.816 -7.711 14.563 1.00 97.12 95 SER A N 1
ATOM 721 C CA . SER A 1 95 ? -4.327 -8.926 13.937 1.00 97.12 95 SER A CA 1
ATOM 722 C C . SER A 1 95 ? -4.796 -8.725 12.493 1.00 97.12 95 SER A C 1
ATOM 724 O O . SER A 1 95 ? -5.053 -9.722 11.824 1.00 97.12 95 SER A O 1
ATOM 726 N N . HIS A 1 96 ? -4.859 -7.482 12.000 1.00 97.38 96 HIS A N 1
ATOM 727 C CA . HIS A 1 96 ? -5.240 -7.188 10.622 1.00 97.38 96 HIS A CA 1
ATOM 728 C C . HIS A 1 96 ? -4.333 -7.891 9.610 1.00 97.38 96 HIS A C 1
ATOM 730 O O . HIS A 1 96 ? -3.115 -7.974 9.804 1.00 97.38 96 HIS A O 1
ATOM 736 N N . GLN A 1 97 ? -4.939 -8.407 8.540 1.00 95.62 97 GLN A N 1
ATOM 737 C CA . GLN A 1 97 ? -4.290 -9.381 7.665 1.00 95.62 97 GLN A CA 1
ATOM 738 C C . GLN A 1 97 ? -3.880 -8.834 6.301 1.00 95.62 97 GLN A C 1
ATOM 740 O O . GLN A 1 97 ? -2.919 -9.351 5.734 1.00 95.62 97 GLN A O 1
ATOM 745 N N . SER A 1 98 ? -4.546 -7.808 5.757 1.00 95.12 98 SER A N 1
ATOM 746 C CA . SER A 1 98 ? -4.311 -7.425 4.359 1.00 95.12 98 SER A CA 1
ATOM 747 C C . SER A 1 98 ? -4.337 -5.923 4.085 1.00 95.12 98 SER A C 1
ATOM 749 O O . SER A 1 98 ? -5.355 -5.254 4.235 1.00 95.12 98 SER A O 1
ATOM 751 N N . ILE A 1 99 ? -3.207 -5.412 3.595 1.00 97.44 99 ILE A N 1
ATOM 752 C CA . ILE A 1 99 ? -3.077 -4.057 3.055 1.00 97.44 99 ILE A CA 1
ATOM 753 C C . ILE A 1 99 ? -2.759 -4.142 1.565 1.00 97.44 99 ILE A C 1
ATOM 755 O O . ILE A 1 99 ? -1.885 -4.909 1.176 1.00 97.44 99 ILE A O 1
ATOM 759 N N . LEU A 1 100 ? -3.408 -3.323 0.739 1.00 93.81 100 LEU A N 1
ATOM 760 C CA . LEU A 1 100 ? -3.117 -3.197 -0.690 1.00 93.81 100 LEU A CA 1
ATOM 761 C C . LEU A 1 100 ? -2.757 -1.749 -1.042 1.00 93.81 100 LEU A C 1
ATOM 763 O O . LEU A 1 100 ? -3.514 -0.832 -0.746 1.00 93.81 100 LEU A O 1
ATOM 767 N N . LEU A 1 101 ? -1.614 -1.540 -1.687 1.00 92.44 101 LEU A N 1
ATOM 768 C CA . LEU A 1 101 ? -1.130 -0.223 -2.105 1.00 92.44 101 LEU A CA 1
ATOM 769 C C . LEU A 1 101 ? -1.578 0.086 -3.536 1.00 92.44 101 LEU A C 1
ATOM 771 O O . LEU A 1 101 ? -1.060 -0.536 -4.462 1.00 92.44 101 LEU A O 1
ATOM 775 N N . ILE A 1 102 ? -2.478 1.059 -3.728 1.00 87.75 102 ILE A N 1
ATOM 776 C CA . ILE A 1 102 ? -2.734 1.693 -5.037 1.00 87.75 102 ILE A CA 1
ATOM 777 C C . ILE A 1 102 ? -1.683 2.779 -5.216 1.00 87.75 102 ILE A C 1
ATOM 779 O O . ILE A 1 102 ? -1.880 3.942 -4.870 1.00 87.75 102 ILE A O 1
ATOM 783 N N . THR A 1 103 ? -0.513 2.336 -5.663 1.00 86.19 103 THR A N 1
ATOM 784 C CA . THR A 1 103 ? 0.691 3.153 -5.775 1.00 86.19 103 THR A CA 1
ATOM 785 C C . THR A 1 103 ? 1.545 2.610 -6.906 1.00 86.19 103 THR A C 1
ATOM 787 O O . THR A 1 103 ? 1.825 1.405 -6.941 1.00 86.19 103 THR A O 1
ATOM 790 N N . CYS A 1 104 ? 1.977 3.484 -7.817 1.00 83.06 104 CYS A N 1
ATOM 791 C CA . CYS A 1 104 ? 2.987 3.155 -8.821 1.00 83.06 104 CYS A CA 1
ATOM 792 C C . CYS A 1 104 ? 4.183 2.473 -8.146 1.00 83.06 104 CYS A C 1
ATOM 794 O O . CYS A 1 104 ? 4.681 2.940 -7.127 1.00 83.06 104 CYS A O 1
ATOM 796 N N . PHE A 1 105 ? 4.635 1.356 -8.705 1.00 81.62 105 PHE A N 1
ATOM 797 C CA . PHE A 1 105 ? 5.774 0.577 -8.223 1.00 81.62 105 PHE A CA 1
ATOM 798 C C . PHE A 1 105 ? 5.654 0.080 -6.784 1.00 81.62 105 PHE A C 1
ATOM 800 O O . PHE A 1 105 ? 6.644 -0.386 -6.217 1.00 81.62 105 PHE A O 1
ATOM 807 N N . GLY A 1 106 ? 4.453 0.093 -6.196 1.00 88.06 106 GLY A N 1
ATOM 808 C CA . GLY A 1 106 ? 4.242 -0.354 -4.823 1.00 88.06 106 GLY A CA 1
ATOM 809 C C . GLY A 1 106 ? 4.739 -1.785 -4.599 1.00 88.06 106 GLY A C 1
ATOM 810 O O . GLY A 1 106 ? 5.343 -2.076 -3.569 1.00 88.06 106 GLY A O 1
ATOM 811 N N . GLY A 1 107 ? 4.554 -2.660 -5.594 1.00 86.31 107 GLY A N 1
ATOM 812 C CA . GLY A 1 107 ? 5.060 -4.036 -5.623 1.00 86.31 107 GLY A CA 1
ATOM 813 C C . GLY A 1 107 ? 6.404 -4.209 -6.336 1.00 86.31 107 GLY A C 1
ATOM 814 O O . GLY A 1 107 ? 6.832 -5.339 -6.533 1.00 86.31 107 GLY A O 1
ATOM 815 N N . GLY A 1 108 ? 7.065 -3.126 -6.751 1.00 83.94 108 GLY A N 1
ATOM 816 C CA . GLY A 1 108 ? 8.335 -3.128 -7.479 1.00 83.94 108 GLY A CA 1
ATOM 817 C C . GLY A 1 108 ? 8.165 -3.076 -8.998 1.00 83.94 108 GLY A C 1
ATOM 818 O O . GLY A 1 108 ? 7.284 -2.389 -9.503 1.00 83.94 108 GLY A O 1
ATOM 819 N N . SER A 1 109 ? 9.035 -3.753 -9.751 1.00 78.25 109 SER A N 1
ATOM 820 C CA . SER A 1 109 ? 9.106 -3.603 -11.217 1.00 78.25 109 SER A CA 1
ATOM 821 C C . SER A 1 109 ? 8.499 -4.778 -11.992 1.00 78.25 109 SER A C 1
ATOM 823 O O . SER A 1 109 ? 8.496 -5.921 -11.5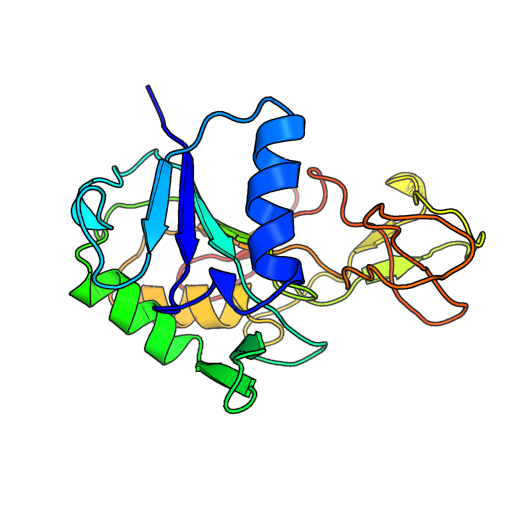34 1.00 78.25 109 SER A O 1
ATOM 825 N N . SER A 1 110 ? 8.069 -4.516 -13.223 1.00 73.19 110 SER A N 1
ATOM 826 C CA . SER A 1 110 ? 7.653 -5.504 -14.226 1.00 73.19 110 SER A CA 1
ATOM 827 C C . SER A 1 110 ? 8.225 -5.113 -15.596 1.00 73.19 110 SER A C 1
ATOM 829 O O . SER A 1 110 ? 8.618 -3.962 -15.794 1.00 73.19 110 SER A O 1
ATOM 831 N N . LYS A 1 111 ? 8.319 -6.063 -16.537 1.00 68.00 111 LYS A N 1
ATOM 832 C CA . LYS A 1 111 ? 8.727 -5.796 -17.931 1.00 68.00 111 LYS A CA 1
ATOM 833 C C . LYS A 1 111 ? 7.854 -6.540 -18.939 1.00 68.00 111 LYS A C 1
ATOM 835 O O . LYS A 1 111 ? 7.355 -7.624 -18.639 1.00 68.00 111 LYS A O 1
ATOM 840 N N . MET A 1 112 ? 7.666 -5.967 -20.124 1.00 65.94 112 MET A N 1
ATOM 841 C CA . MET A 1 112 ? 6.935 -6.631 -21.201 1.00 65.94 112 MET A CA 1
ATOM 842 C C . MET A 1 112 ? 7.815 -7.656 -21.887 1.00 65.94 112 MET A C 1
ATOM 844 O O . MET A 1 112 ? 9.017 -7.453 -22.059 1.00 65.94 112 MET A O 1
ATOM 848 N N . LYS A 1 113 ? 7.195 -8.745 -22.330 1.00 66.12 113 LYS A N 1
ATOM 849 C CA . LYS A 1 113 ? 7.823 -9.695 -23.241 1.00 66.12 113 LYS A CA 1
ATOM 850 C C . LYS A 1 113 ? 7.911 -9.128 -24.659 1.00 66.12 113 LYS A C 1
ATOM 852 O O . LYS A 1 113 ? 8.960 -9.254 -25.279 1.00 66.12 113 LYS A O 1
ATOM 857 N N . ASN A 1 114 ? 6.832 -8.501 -25.132 1.00 64.31 114 ASN A N 1
ATOM 858 C CA . ASN A 1 114 ? 6.718 -7.883 -26.452 1.00 64.31 114 ASN A CA 1
ATOM 859 C C . ASN A 1 114 ? 6.049 -6.507 -26.302 1.00 64.31 114 ASN A C 1
ATOM 861 O O . ASN A 1 114 ? 4.865 -6.460 -25.970 1.00 64.31 114 ASN A O 1
ATOM 865 N N . PRO A 1 115 ? 6.765 -5.395 -26.507 1.00 60.19 115 PRO A N 1
ATOM 866 C CA . PRO A 1 115 ? 6.176 -4.062 -26.446 1.00 60.19 115 PRO A CA 1
ATOM 867 C C . PRO A 1 115 ? 5.243 -3.856 -27.639 1.00 60.19 115 PRO A C 1
ATOM 869 O O . PRO A 1 115 ? 5.681 -3.892 -28.785 1.00 60.19 115 PRO A O 1
ATOM 872 N N . THR A 1 116 ? 3.942 -3.702 -27.395 1.00 50.94 116 THR A N 1
ATOM 873 C CA . THR A 1 116 ? 2.946 -3.582 -28.479 1.00 50.94 116 THR A CA 1
ATOM 874 C C . THR A 1 116 ? 2.217 -2.240 -28.505 1.00 50.94 116 THR A C 1
ATOM 876 O O . THR A 1 116 ? 1.227 -2.121 -29.219 1.00 50.94 116 THR A O 1
ATOM 879 N N . GLY A 1 117 ? 2.654 -1.235 -27.733 1.00 50.00 117 GLY A N 1
ATOM 880 C CA . GLY A 1 117 ? 1.966 0.066 -27.636 1.00 50.00 117 GLY A CA 1
ATOM 881 C C . GLY A 1 117 ? 0.493 -0.046 -27.212 1.00 50.00 117 GLY A C 1
ATOM 882 O O . GLY A 1 117 ? -0.311 0.840 -27.481 1.00 50.00 117 GLY A O 1
ATOM 883 N N . ALA A 1 118 ? 0.100 -1.175 -26.615 1.00 47.38 118 ALA A N 1
ATOM 884 C CA . ALA A 1 118 ? -1.286 -1.466 -26.291 1.00 47.38 118 ALA A CA 1
ATOM 885 C C . ALA A 1 118 ? -1.646 -0.878 -24.924 1.00 47.38 118 ALA A C 1
ATOM 887 O O . ALA A 1 118 ? -0.968 -1.153 -23.938 1.00 47.38 118 ALA A O 1
ATOM 888 N N . ALA A 1 119 ? -2.788 -0.188 -24.845 1.00 49.03 119 ALA A N 1
ATOM 889 C CA . ALA A 1 119 ? -3.340 0.359 -23.598 1.00 49.03 119 ALA A CA 1
ATOM 890 C C . ALA A 1 119 ? -3.668 -0.710 -22.530 1.00 49.03 119 ALA A C 1
ATOM 892 O O . ALA A 1 119 ? -3.932 -0.385 -21.373 1.00 49.03 119 ALA A O 1
ATOM 893 N N . ARG A 1 120 ? -3.686 -1.997 -22.914 1.00 51.25 120 ARG A N 1
ATOM 894 C CA . ARG A 1 120 ? -3.824 -3.137 -22.005 1.00 51.25 120 ARG A CA 1
ATOM 895 C C . ARG A 1 120 ? -2.873 -4.260 -22.400 1.00 51.25 120 ARG A C 1
ATOM 897 O O . ARG A 1 120 ? -3.029 -4.841 -23.471 1.00 51.25 120 ARG A O 1
ATOM 904 N N . VAL A 1 121 ? -1.951 -4.608 -21.504 1.00 56.22 121 VAL A N 1
ATOM 905 C CA . VAL A 1 121 ? -1.037 -5.740 -21.701 1.00 56.22 121 VAL A CA 1
ATOM 906 C C . VAL A 1 121 ? -1.686 -7.023 -21.161 1.00 56.22 121 VAL A C 1
ATOM 908 O O . VAL A 1 121 ? -2.133 -7.042 -20.005 1.00 56.22 121 VAL A O 1
ATOM 911 N N . PRO A 1 122 ? -1.809 -8.090 -21.971 1.00 62.47 122 PRO A N 1
ATOM 912 C CA . PRO A 1 122 ? -2.244 -9.398 -21.492 1.00 62.47 122 PRO A CA 1
ATOM 913 C C . PRO A 1 122 ? -1.288 -9.957 -20.432 1.00 62.47 122 PRO A C 1
ATOM 915 O O . PRO A 1 122 ? -0.075 -9.820 -20.564 1.00 62.47 122 PRO A O 1
ATOM 918 N N . ALA A 1 123 ? -1.816 -10.673 -19.434 1.00 64.75 123 ALA A N 1
ATOM 919 C CA . ALA A 1 123 ? -1.017 -11.356 -18.407 1.00 64.75 123 ALA A CA 1
ATOM 920 C C . ALA A 1 123 ? 0.099 -12.250 -18.991 1.00 64.75 123 ALA A C 1
ATOM 922 O O . ALA A 1 123 ? 1.186 -12.357 -18.435 1.00 64.75 123 ALA A O 1
ATOM 923 N N . ALA A 1 124 ? -0.135 -12.863 -20.157 1.00 70.31 124 ALA A N 1
ATOM 924 C CA . ALA A 1 124 ? 0.849 -13.710 -20.836 1.00 70.31 124 ALA A CA 1
ATOM 925 C C . ALA A 1 124 ? 2.072 -12.944 -21.388 1.00 70.31 124 ALA A C 1
ATOM 927 O O . ALA A 1 124 ? 3.123 -13.548 -21.618 1.00 70.31 124 ALA A O 1
ATOM 928 N N . ASP A 1 125 ? 1.944 -11.632 -21.592 1.00 68.94 125 ASP A N 1
ATOM 929 C CA . ASP A 1 125 ? 2.996 -10.756 -22.118 1.00 68.94 125 ASP A CA 1
ATOM 930 C C . ASP A 1 125 ? 3.708 -9.964 -21.008 1.00 68.94 125 ASP A C 1
ATOM 932 O O . ASP A 1 125 ? 4.623 -9.181 -21.273 1.00 68.94 125 ASP A O 1
ATOM 936 N N . LEU A 1 126 ? 3.322 -10.211 -19.755 1.00 68.50 126 LEU A N 1
ATOM 937 C CA . LEU A 1 126 ? 3.866 -9.621 -18.543 1.00 68.50 126 LEU A CA 1
ATOM 938 C C . LEU A 1 126 ? 4.931 -10.521 -17.919 1.00 68.50 126 LEU A C 1
ATOM 940 O O . LEU A 1 126 ? 4.687 -11.671 -17.566 1.00 68.50 126 LEU A O 1
ATOM 944 N N . ILE A 1 127 ? 6.125 -9.971 -17.713 1.00 72.25 127 ILE A N 1
ATOM 945 C CA . ILE A 1 127 ? 7.175 -10.603 -16.918 1.00 72.25 127 ILE A CA 1
ATOM 946 C C . ILE A 1 127 ? 7.296 -9.811 -15.621 1.00 72.25 127 ILE A C 1
ATOM 948 O O . ILE A 1 127 ? 7.990 -8.794 -15.535 1.00 72.25 127 ILE A O 1
ATOM 952 N N . VAL A 1 128 ? 6.599 -10.291 -14.596 1.00 73.50 128 VAL A N 1
ATOM 953 C CA . VAL A 1 128 ? 6.680 -9.736 -13.247 1.00 73.50 128 VAL A CA 1
ATOM 954 C C . VAL A 1 128 ? 8.051 -10.072 -12.657 1.00 73.50 128 VAL A C 1
ATOM 956 O O . VAL A 1 128 ? 8.429 -11.242 -12.560 1.00 73.50 128 VAL A O 1
ATOM 959 N N . LYS A 1 129 ? 8.823 -9.054 -12.256 1.00 76.75 129 LYS A N 1
ATOM 960 C CA . LYS A 1 129 ? 10.082 -9.287 -11.540 1.00 76.75 129 LYS A CA 1
ATOM 961 C C . LYS A 1 129 ? 9.731 -9.807 -10.152 1.00 76.75 129 LYS A C 1
ATOM 963 O O . LYS A 1 129 ? 8.942 -9.181 -9.459 1.00 76.75 129 LYS A O 1
ATOM 968 N N . ASN A 1 130 ? 10.317 -10.918 -9.716 1.00 78.62 130 ASN A N 1
ATOM 969 C CA . ASN A 1 130 ? 10.183 -11.340 -8.323 1.00 78.62 130 ASN A CA 1
ATOM 970 C C . ASN A 1 130 ? 11.016 -10.400 -7.436 1.00 78.62 130 ASN A C 1
ATOM 972 O O . ASN A 1 130 ? 12.232 -10.580 -7.326 1.00 78.62 130 ASN A O 1
ATOM 976 N N . ASN A 1 131 ? 10.388 -9.356 -6.885 1.00 83.06 131 ASN A N 1
ATOM 977 C CA . ASN A 1 131 ? 11.090 -8.385 -6.056 1.00 83.06 131 ASN A CA 1
ATOM 978 C C . ASN A 1 131 ? 11.402 -8.990 -4.684 1.00 83.06 131 ASN A C 1
ATOM 980 O O . ASN A 1 131 ? 10.618 -9.766 -4.132 1.00 83.06 131 ASN A O 1
ATOM 984 N N . LYS A 1 132 ? 12.567 -8.646 -4.133 1.00 85.56 132 LYS A N 1
ATOM 985 C CA . LYS A 1 132 ? 13.046 -9.140 -2.832 1.00 85.56 132 LYS A CA 1
ATOM 986 C C . LYS A 1 132 ? 12.886 -8.094 -1.732 1.00 85.56 132 LYS A C 1
ATOM 988 O O . LYS A 1 132 ? 12.565 -6.930 -1.968 1.00 85.56 132 LYS A O 1
ATOM 993 N N . LYS A 1 133 ? 13.171 -8.532 -0.505 1.00 89.06 133 LYS A N 1
ATOM 994 C CA . LYS A 1 133 ? 13.145 -7.697 0.694 1.00 89.06 133 LYS A CA 1
ATOM 995 C C . LYS A 1 133 ? 13.899 -6.379 0.496 1.00 89.06 133 LYS A C 1
ATOM 997 O O . LYS A 1 133 ? 15.111 -6.393 0.287 1.00 89.06 133 LYS A O 1
ATOM 1002 N N . GLY A 1 134 ? 13.183 -5.267 0.647 1.00 88.44 134 GLY A N 1
ATOM 1003 C CA . GLY A 1 134 ? 13.717 -3.908 0.567 1.00 88.44 134 GLY A CA 1
ATOM 1004 C C . GLY A 1 134 ? 13.768 -3.293 -0.834 1.00 88.44 134 GLY A C 1
ATOM 1005 O O . GLY A 1 134 ? 14.313 -2.206 -0.956 1.00 88.44 134 GLY A O 1
ATOM 1006 N N . GLU A 1 135 ? 13.236 -3.944 -1.874 1.00 86.56 135 GLU A N 1
ATOM 1007 C CA . GLU A 1 135 ? 13.251 -3.386 -3.242 1.00 86.56 135 GLU A CA 1
ATOM 1008 C C . GLU A 1 135 ? 12.061 -2.475 -3.582 1.00 86.56 135 GLU A C 1
ATOM 1010 O O . GLU A 1 135 ? 12.109 -1.788 -4.596 1.00 86.56 135 GLU A O 1
ATOM 1015 N N . CYS A 1 136 ? 10.986 -2.489 -2.792 1.00 91.06 136 CYS A N 1
ATOM 1016 C CA . CYS A 1 136 ? 9.760 -1.741 -3.087 1.00 91.06 136 CYS A CA 1
ATOM 1017 C C . CYS A 1 136 ? 9.011 -1.327 -1.816 1.00 91.06 136 CYS A C 1
ATOM 1019 O O . CYS A 1 136 ? 9.225 -1.909 -0.744 1.00 91.06 136 CYS A O 1
ATOM 1021 N N . LEU A 1 137 ? 8.097 -0.360 -1.952 1.00 95.06 137 LEU A N 1
ATOM 1022 C CA . LEU A 1 137 ? 7.297 0.178 -0.851 1.00 95.06 137 LEU A CA 1
ATOM 1023 C C . LEU A 1 137 ? 6.544 -0.914 -0.074 1.00 95.06 137 LEU A C 1
ATOM 1025 O O . LEU A 1 137 ? 6.627 -0.930 1.152 1.00 95.06 137 LEU A O 1
ATOM 1029 N N . ALA A 1 138 ? 5.880 -1.862 -0.748 1.00 95.12 138 ALA A N 1
ATOM 1030 C CA . ALA A 1 138 ? 5.140 -2.947 -0.092 1.00 95.12 138 ALA A CA 1
ATOM 1031 C C . ALA A 1 138 ? 6.040 -3.789 0.824 1.00 95.12 138 ALA A C 1
ATOM 1033 O O . ALA A 1 138 ? 5.704 -4.059 1.978 1.00 95.12 138 ALA A O 1
ATOM 1034 N N . SER A 1 139 ? 7.229 -4.148 0.336 1.00 95.69 139 SER A N 1
ATOM 1035 C CA . SER A 1 139 ? 8.218 -4.902 1.106 1.00 95.69 139 SER A CA 1
ATOM 1036 C C . SER A 1 139 ? 8.722 -4.125 2.327 1.00 95.69 139 SER A C 1
ATOM 1038 O O . SER A 1 139 ? 8.827 -4.678 3.428 1.00 95.69 139 SER A O 1
ATOM 1040 N N . ILE A 1 140 ? 9.038 -2.838 2.148 1.00 96.81 140 ILE A N 1
ATOM 1041 C CA . ILE A 1 140 ? 9.553 -1.986 3.226 1.00 96.81 140 ILE A CA 1
ATOM 1042 C C . ILE A 1 140 ? 8.453 -1.740 4.270 1.00 96.81 140 ILE A C 1
ATOM 1044 O O . ILE A 1 140 ? 8.725 -1.847 5.468 1.00 96.81 140 ILE A O 1
ATOM 1048 N N . LEU A 1 141 ? 7.211 -1.499 3.838 1.00 97.88 141 LEU A N 1
ATOM 1049 C CA . LEU A 1 141 ? 6.053 -1.320 4.712 1.00 97.88 141 LEU A CA 1
ATOM 1050 C C . LEU A 1 141 ? 5.736 -2.595 5.499 1.00 97.88 141 LEU A C 1
ATOM 1052 O O . LEU A 1 141 ? 5.574 -2.520 6.716 1.00 97.88 141 LEU A O 1
ATOM 1056 N N . GLY A 1 142 ? 5.737 -3.767 4.855 1.00 97.44 142 GLY A N 1
ATOM 1057 C CA . GLY A 1 142 ? 5.563 -5.052 5.538 1.00 97.44 142 GLY A CA 1
ATOM 1058 C C . GLY A 1 142 ? 6.589 -5.243 6.658 1.00 97.44 142 GLY A C 1
ATOM 1059 O O . GLY A 1 142 ? 6.231 -5.547 7.797 1.00 97.44 142 GLY A O 1
ATOM 1060 N N . LYS A 1 143 ? 7.866 -4.941 6.386 1.00 97.75 143 LYS A N 1
ATOM 1061 C CA . LYS A 1 143 ? 8.928 -4.970 7.404 1.00 97.75 143 LYS A CA 1
ATOM 1062 C C . LYS A 1 143 ? 8.690 -3.959 8.535 1.00 97.75 143 LYS A C 1
ATOM 1064 O O . LYS A 1 143 ? 8.884 -4.305 9.702 1.00 97.75 143 LYS A O 1
ATOM 1069 N N . ALA A 1 144 ? 8.301 -2.725 8.215 1.00 98.19 144 ALA A N 1
ATOM 1070 C CA . ALA A 1 144 ? 8.032 -1.687 9.211 1.00 98.19 144 ALA A CA 1
ATOM 1071 C C . ALA A 1 144 ? 6.862 -2.077 10.134 1.00 98.19 144 ALA A C 1
ATOM 1073 O O . ALA A 1 144 ? 6.951 -1.935 11.355 1.00 98.19 144 ALA A O 1
ATOM 1074 N N . LEU A 1 145 ? 5.805 -2.663 9.572 1.00 98.44 145 LEU A N 1
ATOM 1075 C CA . LEU A 1 145 ? 4.674 -3.212 10.317 1.00 98.44 145 LEU A CA 1
ATOM 1076 C C . LEU A 1 145 ? 5.082 -4.408 11.191 1.00 98.44 145 LEU A C 1
ATOM 1078 O O . LEU A 1 145 ? 4.689 -4.480 12.357 1.00 98.44 145 LEU A O 1
ATOM 1082 N N . GLY A 1 146 ? 5.945 -5.301 10.701 1.00 98.06 146 GLY A N 1
ATOM 1083 C CA . GLY A 1 146 ? 6.492 -6.391 11.513 1.00 98.06 146 GLY A CA 1
ATOM 1084 C C . GLY A 1 146 ? 7.304 -5.904 12.715 1.00 98.06 146 GLY A C 1
ATOM 1085 O O . GLY A 1 146 ? 7.161 -6.439 13.815 1.00 98.06 146 GLY A O 1
ATOM 1086 N N . MET A 1 147 ? 8.089 -4.831 12.558 1.00 97.88 147 MET A N 1
ATOM 1087 C CA . MET A 1 147 ? 8.780 -4.178 13.684 1.00 97.88 147 MET A CA 1
ATOM 1088 C C . MET A 1 147 ? 7.798 -3.606 14.720 1.00 97.88 147 MET A C 1
ATOM 1090 O O . MET A 1 147 ? 8.111 -3.566 15.910 1.00 97.88 147 MET A O 1
ATOM 1094 N N . ARG A 1 148 ? 6.586 -3.246 14.286 1.00 98.19 148 ARG A N 1
ATOM 1095 C CA . ARG A 1 148 ? 5.458 -2.812 15.126 1.00 98.19 148 ARG A CA 1
ATOM 1096 C C . ARG A 1 148 ? 4.512 -3.958 15.517 1.00 98.19 148 ARG A C 1
ATOM 1098 O O . ARG A 1 148 ? 3.401 -3.700 15.977 1.00 98.19 148 ARG A O 1
ATOM 1105 N N . ARG A 1 149 ? 4.945 -5.219 15.386 1.00 98.12 149 ARG A N 1
ATOM 1106 C CA . ARG A 1 149 ? 4.232 -6.438 15.826 1.00 98.12 149 ARG A CA 1
ATOM 1107 C C . ARG A 1 149 ? 2.948 -6.791 15.062 1.00 98.12 149 ARG A C 1
ATOM 1109 O O . ARG A 1 149 ? 2.124 -7.534 15.587 1.00 98.12 149 ARG A O 1
ATOM 1116 N N . TYR A 1 150 ? 2.780 -6.312 13.833 1.00 97.81 150 TYR A N 1
ATOM 1117 C CA . TYR A 1 150 ? 1.763 -6.842 12.915 1.00 97.81 150 TYR A CA 1
ATOM 1118 C C . TYR A 1 150 ? 2.304 -8.118 12.261 1.00 97.81 150 TYR A C 1
ATOM 1120 O O . TYR A 1 150 ? 2.903 -8.068 11.191 1.00 97.81 150 TYR A O 1
ATOM 1128 N N . PHE A 1 151 ? 2.192 -9.264 12.932 1.00 96.00 151 PHE A N 1
ATOM 1129 C CA . PHE A 1 151 ? 2.836 -10.500 12.460 1.00 96.00 151 PHE A CA 1
ATOM 1130 C C . PHE A 1 151 ? 2.027 -11.275 11.416 1.00 96.00 151 PHE A C 1
ATOM 1132 O O . PHE A 1 151 ? 2.615 -12.060 10.675 1.00 96.00 151 PHE A O 1
ATOM 1139 N N . SER A 1 152 ? 0.718 -11.026 11.338 1.00 91.81 152 SER A N 1
ATOM 1140 C CA . SER A 1 152 ? -0.201 -11.691 10.403 1.00 91.81 152 SER A CA 1
ATOM 1141 C C . SER A 1 152 ? -0.425 -10.912 9.103 1.00 91.81 152 SER A C 1
ATOM 1143 O O . SER A 1 152 ? -1.190 -11.362 8.257 1.00 91.81 152 SER A O 1
ATOM 1145 N N . ILE A 1 153 ? 0.205 -9.743 8.949 1.00 95.19 153 ILE A N 1
ATOM 1146 C CA . ILE A 1 153 ? -0.067 -8.838 7.832 1.00 95.19 153 ILE A CA 1
ATOM 1147 C C . ILE A 1 153 ? 0.606 -9.306 6.536 1.00 95.19 153 ILE A C 1
ATOM 1149 O O . ILE A 1 153 ? 1.786 -9.673 6.520 1.00 95.19 153 ILE A O 1
ATOM 1153 N N . LEU A 1 154 ? -0.144 -9.203 5.444 1.00 96.75 154 LEU A N 1
ATOM 1154 C CA . LEU A 1 154 ? 0.338 -9.195 4.073 1.00 96.75 154 LEU A CA 1
ATOM 1155 C C . LEU A 1 154 ? 0.166 -7.792 3.489 1.00 96.75 154 LEU A C 1
ATOM 1157 O O . LEU A 1 154 ? -0.910 -7.200 3.569 1.00 96.75 154 LEU A O 1
ATOM 1161 N N . VAL A 1 155 ? 1.229 -7.268 2.885 1.00 96.75 155 VAL A N 1
ATOM 1162 C CA . VAL A 1 155 ? 1.210 -5.990 2.169 1.00 96.75 155 VAL A CA 1
ATOM 1163 C C . VAL A 1 155 ? 1.375 -6.264 0.683 1.00 96.75 155 VAL A C 1
ATOM 1165 O O . VAL A 1 155 ? 2.395 -6.802 0.256 1.00 96.75 155 VAL A O 1
ATOM 1168 N N . GLY A 1 156 ? 0.354 -5.923 -0.089 1.00 92.81 156 GLY A N 1
ATOM 1169 C CA . GLY A 1 156 ? 0.291 -6.082 -1.531 1.00 92.81 156 GLY A CA 1
ATOM 1170 C C . GLY A 1 156 ? 0.612 -4.780 -2.245 1.00 92.81 156 GLY A C 1
ATOM 1171 O O . GLY A 1 156 ? 0.206 -3.705 -1.806 1.00 92.81 156 GLY A O 1
ATOM 1172 N N . GLY A 1 157 ? 1.300 -4.868 -3.375 1.00 88.62 157 GLY A N 1
ATOM 1173 C CA . GLY A 1 157 ? 1.462 -3.745 -4.290 1.00 88.62 157 GLY A CA 1
ATOM 1174 C C . GLY A 1 157 ? 1.539 -4.211 -5.736 1.00 88.62 157 GLY A C 1
ATOM 1175 O O . GLY A 1 157 ? 1.928 -5.350 -6.019 1.00 88.62 157 GLY A O 1
ATOM 1176 N N . TRP A 1 158 ? 1.177 -3.326 -6.658 1.00 82.00 158 TRP A N 1
ATOM 1177 C CA . TRP A 1 158 ? 1.310 -3.595 -8.085 1.00 82.00 158 TRP A CA 1
ATOM 1178 C C . TRP A 1 158 ? 2.737 -3.322 -8.577 1.00 82.00 158 TRP A C 1
ATOM 1180 O O . TRP A 1 158 ? 3.340 -2.318 -8.186 1.00 82.00 158 TRP A O 1
ATOM 1190 N N . PRO A 1 159 ? 3.299 -4.201 -9.423 1.00 76.50 159 PRO A N 1
ATOM 1191 C CA . PRO A 1 159 ? 4.586 -3.958 -10.050 1.00 76.50 159 PRO A CA 1
ATOM 1192 C C . PRO A 1 159 ? 4.425 -3.144 -11.349 1.00 76.50 159 PRO A C 1
ATOM 1194 O O . PRO A 1 159 ? 3.870 -3.656 -12.321 1.00 76.50 159 PRO A O 1
ATOM 1197 N N . GLY A 1 160 ? 4.946 -1.913 -11.402 1.00 73.19 160 GLY A N 1
ATOM 1198 C CA . GLY A 1 160 ? 4.826 -1.014 -12.569 1.00 73.19 160 GLY A CA 1
ATOM 1199 C C . GLY A 1 160 ? 4.194 0.351 -12.259 1.00 73.19 160 GLY A C 1
ATOM 1200 O O . GLY A 1 160 ? 3.718 0.570 -11.150 1.00 73.19 160 GLY A O 1
ATOM 1201 N N . SER A 1 161 ? 4.185 1.271 -13.226 1.00 64.56 161 SER A N 1
ATOM 1202 C CA . SER A 1 161 ? 3.574 2.606 -13.099 1.00 64.56 161 SER A CA 1
ATOM 1203 C C . SER A 1 161 ? 2.100 2.644 -13.510 1.00 64.56 161 SER A C 1
ATOM 1205 O O . SER A 1 161 ? 1.627 1.797 -14.265 1.00 64.56 161 SER A O 1
ATOM 1207 N N . PHE A 1 162 ? 1.411 3.693 -13.054 1.00 56.34 162 PHE A N 1
ATOM 1208 C CA . PHE A 1 162 ? 0.140 4.203 -13.566 1.00 56.34 162 PHE A CA 1
ATOM 1209 C C . PHE A 1 162 ? 0.454 5.529 -14.290 1.00 56.34 162 PHE A C 1
ATOM 1211 O O . PHE A 1 162 ? 1.119 6.382 -13.709 1.00 56.34 162 PHE A O 1
ATOM 1218 N N . ILE A 1 163 ? 0.039 5.718 -15.546 1.00 48.38 163 ILE A N 1
ATOM 1219 C CA . ILE A 1 163 ? 0.180 7.007 -16.256 1.00 48.38 163 ILE A CA 1
ATOM 1220 C C . ILE A 1 163 ? -1.225 7.473 -16.656 1.00 48.38 163 ILE A C 1
ATOM 1222 O O . ILE A 1 163 ? -2.021 6.671 -17.139 1.00 48.38 163 ILE A O 1
ATOM 1226 N N . SER A 1 164 ? -1.551 8.748 -16.418 1.00 36.84 164 SER A N 1
ATOM 1227 C CA . SER A 1 164 ? -2.868 9.344 -16.713 1.00 36.84 164 SER A CA 1
ATOM 1228 C C . SER A 1 164 ? -2.839 10.454 -17.774 1.00 36.84 164 SER A C 1
ATOM 1230 O O . SER A 1 164 ? -3.841 11.134 -17.970 1.00 36.84 164 SER A O 1
ATOM 1232 N N . SER A 1 165 ? -1.720 10.668 -18.474 1.00 37.78 165 SER A N 1
ATOM 1233 C CA . SER A 1 165 ? -1.526 11.880 -19.284 1.00 37.78 165 SER A CA 1
ATOM 1234 C C . SER A 1 165 ? -0.930 11.649 -20.675 1.00 37.78 165 SER A C 1
ATOM 1236 O O . SER A 1 165 ? 0.009 12.342 -21.067 1.00 37.78 165 SER A O 1
ATOM 1238 N N . ASP A 1 166 ? -1.524 10.744 -21.460 1.00 36.66 166 ASP A N 1
ATOM 1239 C CA . ASP A 1 166 ? -1.386 10.822 -22.920 1.00 36.66 166 ASP A CA 1
ATOM 1240 C C . ASP A 1 166 ? -2.584 11.592 -23.534 1.00 36.66 166 ASP A C 1
ATOM 1242 O O . ASP A 1 166 ? -3.739 11.177 -23.363 1.00 36.66 166 ASP A O 1
ATOM 1246 N N . PRO A 1 167 ? -2.352 12.732 -24.219 1.00 37.25 167 PRO A N 1
ATOM 1247 C CA . PRO A 1 167 ? -3.407 13.558 -24.808 1.00 37.25 167 PRO A CA 1
ATOM 1248 C C . PRO A 1 167 ? -4.198 12.884 -25.946 1.00 37.25 167 PRO A C 1
ATOM 1250 O O . PRO A 1 167 ? -5.274 13.382 -26.281 1.00 37.25 167 PRO A O 1
ATOM 1253 N N . ASP A 1 168 ? -3.741 11.755 -26.499 1.00 38.88 168 ASP A N 1
ATOM 1254 C CA . ASP A 1 168 ? -4.448 11.028 -27.562 1.00 38.88 168 ASP A CA 1
ATOM 1255 C C . ASP A 1 168 ? -5.513 10.040 -27.036 1.00 38.88 168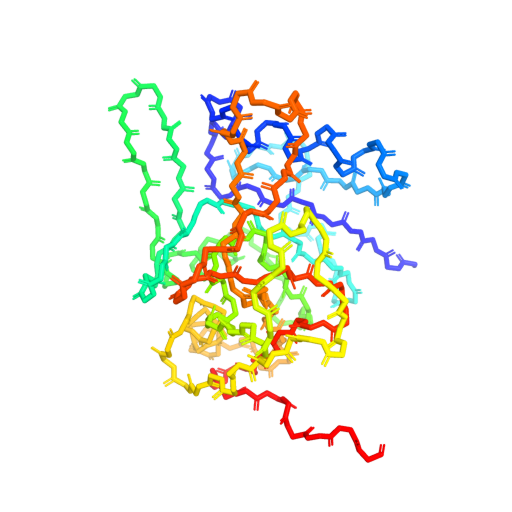 ASP A C 1
ATOM 1257 O O . ASP A 1 168 ? -6.346 9.556 -27.810 1.00 38.88 168 ASP A O 1
ATOM 1261 N N . PHE A 1 169 ? -5.559 9.760 -25.724 1.00 38.41 169 PHE A N 1
ATOM 1262 C CA . PHE A 1 169 ? -6.389 8.677 -25.164 1.00 38.41 169 PHE A CA 1
ATOM 1263 C C . PHE A 1 169 ? -7.581 9.107 -24.294 1.00 38.41 169 PHE A C 1
ATOM 1265 O O . PHE A 1 169 ? -8.387 8.263 -23.881 1.00 38.41 169 PHE A O 1
ATOM 1272 N N . GLY A 1 170 ? -7.787 10.413 -24.099 1.00 30.34 170 GLY A N 1
ATOM 1273 C CA . GLY A 1 170 ? -8.872 10.933 -23.262 1.00 30.34 170 GLY A CA 1
ATOM 1274 C C . GLY A 1 170 ? -8.700 10.560 -21.783 1.00 30.34 170 GLY A C 1
ATOM 1275 O O . GLY A 1 170 ? -7.791 9.833 -21.415 1.00 30.34 170 GLY A O 1
ATOM 1276 N N . THR A 1 171 ? -9.573 11.081 -20.921 1.00 31.66 171 THR A N 1
ATOM 1277 C CA . THR A 1 171 ? -9.551 10.987 -19.443 1.00 31.66 171 THR A CA 1
ATOM 1278 C C . THR A 1 171 ? -9.724 9.559 -18.896 1.00 31.66 171 THR A C 1
ATOM 1280 O O . THR A 1 171 ? -10.702 9.244 -18.216 1.00 31.66 171 THR A O 1
ATOM 1283 N N . ARG A 1 172 ? -8.824 8.651 -19.249 1.00 34.12 172 ARG A N 1
ATOM 1284 C CA . ARG A 1 172 ? -8.767 7.274 -18.780 1.00 34.12 172 ARG A CA 1
ATOM 1285 C C . ARG A 1 172 ? -7.338 7.017 -18.348 1.00 34.12 172 ARG A C 1
ATOM 1287 O O . ARG A 1 172 ? -6.424 7.319 -19.102 1.00 34.12 172 ARG A O 1
ATOM 1294 N N . SER A 1 173 ? -7.160 6.418 -17.177 1.00 34.12 173 SER A N 1
ATOM 1295 C CA . SER A 1 173 ? -5.886 5.858 -16.725 1.00 34.12 173 SER A CA 1
ATOM 1296 C C . SER A 1 173 ? -5.417 4.813 -17.747 1.00 34.12 173 SER A C 1
ATOM 1298 O O . SER A 1 173 ? -5.813 3.646 -17.702 1.00 34.12 173 SER A O 1
ATOM 1300 N N . SER A 1 174 ? -4.670 5.263 -18.752 1.00 33.97 174 SER A N 1
ATOM 1301 C CA . SER A 1 174 ? -4.134 4.462 -19.843 1.00 33.97 174 SER A CA 1
ATOM 1302 C C . SER A 1 174 ? -2.659 4.221 -19.572 1.00 33.97 174 SER A C 1
ATOM 1304 O O . SER A 1 174 ? -1.838 5.132 -19.578 1.00 33.97 174 SER A O 1
ATOM 1306 N N . PHE A 1 175 ? -2.339 2.962 -19.315 1.00 46.62 175 PHE A N 1
ATOM 1307 C CA . PHE A 1 175 ? -1.003 2.517 -18.965 1.00 46.62 175 PHE A CA 1
ATOM 1308 C C . PHE A 1 175 ? -0.156 2.422 -20.233 1.00 46.62 175 PHE A C 1
ATOM 1310 O O . PHE A 1 175 ? -0.381 1.535 -21.058 1.00 46.62 175 PHE A O 1
ATOM 1317 N N . GLU A 1 176 ? 0.799 3.333 -20.401 1.00 35.81 176 GLU A N 1
ATOM 1318 C CA . GLU A 1 176 ? 1.738 3.279 -21.515 1.00 35.81 176 GLU A CA 1
ATOM 1319 C C . GLU A 1 176 ? 2.968 2.447 -21.180 1.00 35.81 176 GLU A C 1
ATOM 1321 O O . GLU A 1 176 ? 3.621 2.620 -20.150 1.00 35.81 176 GLU A O 1
ATOM 1326 N N . ALA A 1 177 ? 3.302 1.578 -22.120 1.00 36.34 177 ALA A N 1
ATOM 1327 C CA . ALA A 1 177 ? 4.394 0.645 -22.026 1.00 36.34 177 ALA A CA 1
ATOM 1328 C C . ALA A 1 177 ? 5.371 0.943 -23.168 1.00 36.34 177 ALA A C 1
ATOM 1330 O O . ALA A 1 177 ? 5.119 0.580 -24.319 1.00 36.34 177 ALA A O 1
ATOM 1331 N N . ARG A 1 178 ? 6.448 1.685 -22.881 1.00 37.59 178 ARG A N 1
ATOM 1332 C CA . ARG A 1 178 ? 7.466 2.047 -23.886 1.00 37.59 178 ARG A CA 1
ATOM 1333 C C . ARG A 1 178 ? 8.425 0.876 -24.125 1.00 37.59 178 ARG A C 1
ATOM 1335 O O . ARG A 1 178 ? 8.591 0.013 -23.268 1.00 37.59 178 ARG A O 1
ATOM 1342 N N . ASP A 1 179 ? 9.095 0.837 -25.276 1.00 36.22 179 ASP A N 1
ATOM 1343 C CA . ASP A 1 179 ? 10.253 -0.049 -25.468 1.00 36.22 179 ASP A CA 1
ATOM 1344 C C . ASP A 1 179 ? 11.281 0.237 -24.352 1.00 36.22 179 ASP A C 1
ATOM 1346 O O . ASP A 1 179 ? 11.741 1.368 -24.219 1.00 36.22 179 ASP A O 1
ATOM 1350 N N . ASN A 1 180 ? 11.619 -0.772 -23.537 1.00 41.59 180 ASN A N 1
ATOM 1351 C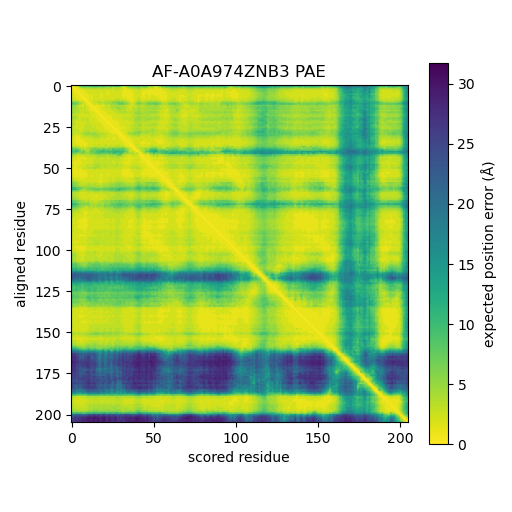 CA . ASN A 1 180 ? 12.369 -0.661 -22.268 1.00 41.59 180 ASN A CA 1
ATOM 1352 C C . ASN A 1 180 ? 11.637 -0.059 -21.041 1.00 41.59 180 ASN A C 1
ATOM 1354 O O . ASN A 1 180 ? 12.300 0.120 -20.024 1.00 41.59 180 ASN A O 1
ATOM 1358 N N . GLU A 1 181 ? 10.314 0.146 -21.045 1.00 40.56 181 GLU A N 1
ATOM 1359 C CA . GLU A 1 181 ? 9.529 0.587 -19.869 1.00 40.56 181 GLU A CA 1
ATOM 1360 C C . GLU A 1 181 ? 8.099 -0.028 -19.785 1.00 40.56 181 GLU A C 1
ATOM 1362 O O . GLU A 1 181 ? 7.699 -0.856 -20.597 1.00 40.56 181 GLU A O 1
ATOM 1367 N N . TYR A 1 182 ? 7.391 0.304 -18.698 1.00 41.03 182 TYR A N 1
ATOM 1368 C CA . TYR A 1 182 ? 6.527 -0.517 -17.823 1.00 41.03 182 TYR A CA 1
ATOM 1369 C C . TYR A 1 182 ? 5.237 -1.136 -18.343 1.00 41.03 182 TYR A C 1
ATOM 1371 O O . TYR A 1 182 ? 4.689 -0.763 -19.357 1.00 41.03 182 TYR A O 1
ATOM 1379 N N . VAL A 1 183 ? 4.720 -2.088 -17.568 1.00 34.28 183 VAL A N 1
ATOM 1380 C CA . VAL A 1 183 ? 3.654 -3.000 -17.962 1.00 34.28 183 VAL A CA 1
ATOM 1381 C C . VAL A 1 183 ? 2.453 -2.939 -17.032 1.00 34.28 183 VAL A C 1
ATOM 1383 O O . VAL A 1 183 ? 2.587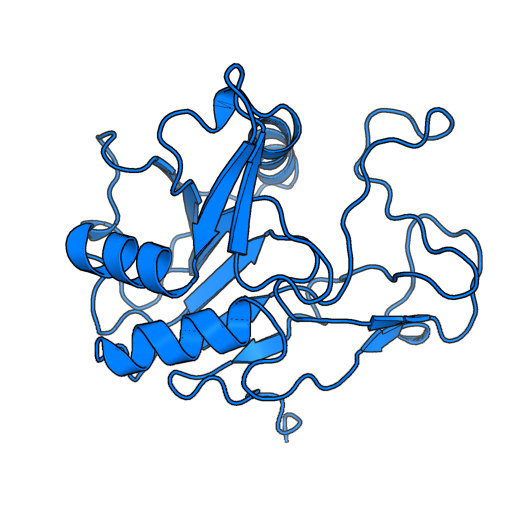 -2.701 -15.835 1.00 34.28 183 VAL A O 1
ATOM 1386 N N . LEU A 1 184 ? 1.291 -3.259 -17.599 1.00 43.34 184 LEU A N 1
ATOM 1387 C CA . LEU A 1 184 ? -0.009 -3.280 -16.945 1.00 43.34 184 LEU A CA 1
ATOM 1388 C C . LEU A 1 184 ? -0.060 -4.196 -15.715 1.00 43.34 184 LEU A C 1
ATOM 1390 O O . LEU A 1 184 ? 0.188 -5.396 -15.796 1.00 43.34 184 LEU A O 1
ATOM 1394 N N . ALA A 1 185 ? -0.512 -3.664 -14.590 1.00 39.25 185 ALA A N 1
ATOM 1395 C CA . ALA A 1 185 ? -0.824 -4.473 -13.431 1.00 39.25 185 ALA A CA 1
ATOM 1396 C C . ALA A 1 185 ? -2.291 -4.939 -13.517 1.00 39.25 185 ALA A C 1
ATOM 1398 O O . ALA A 1 185 ? -3.226 -4.178 -13.280 1.00 39.25 185 ALA A O 1
ATOM 1399 N N . GLN A 1 186 ? -2.506 -6.191 -13.921 1.00 42.75 186 GLN A N 1
ATOM 1400 C CA . GLN A 1 186 ? -3.793 -6.867 -13.749 1.00 42.75 186 GLN A CA 1
ATOM 1401 C C . GLN A 1 186 ? -3.912 -7.345 -12.280 1.00 42.75 186 GLN A C 1
ATOM 1403 O O . GLN A 1 186 ? -2.905 -7.530 -11.591 1.00 42.75 186 GLN A O 1
ATOM 1408 N N . LEU A 1 187 ? -5.137 -7.483 -11.752 1.00 45.56 187 LEU A N 1
ATOM 1409 C CA . LEU A 1 187 ? -5.395 -7.882 -10.350 1.00 45.56 187 LEU A CA 1
ATOM 1410 C C . LEU A 1 187 ? -4.762 -9.236 -9.961 1.00 45.56 187 LEU A C 1
ATOM 1412 O O . LEU A 1 187 ? -4.589 -9.517 -8.780 1.00 45.56 187 LEU A O 1
ATOM 1416 N N . ASP A 1 188 ? -4.394 -10.058 -10.938 1.00 53.44 188 ASP A N 1
ATOM 1417 C CA . ASP A 1 188 ? -3.683 -11.335 -10.812 1.00 53.44 188 ASP A CA 1
ATOM 1418 C C . ASP A 1 188 ? -2.155 -11.194 -10.640 1.00 53.44 188 ASP A C 1
ATOM 1420 O O . ASP A 1 188 ? -1.455 -12.200 -10.514 1.00 53.44 188 ASP A O 1
ATOM 1424 N N . HIS A 1 189 ? -1.613 -9.972 -10.598 1.00 70.44 189 HIS A N 1
ATOM 1425 C CA . HIS A 1 189 ? -0.165 -9.722 -10.536 1.00 70.44 189 HIS A CA 1
ATOM 1426 C C . HIS A 1 189 ? 0.302 -8.935 -9.306 1.00 70.44 189 HIS A C 1
ATOM 1428 O O . HIS A 1 189 ? 1.416 -8.405 -9.295 1.00 70.44 189 HIS A O 1
ATOM 1434 N N . ILE A 1 190 ? -0.521 -8.865 -8.258 1.00 81.25 190 ILE A N 1
ATOM 1435 C CA . ILE A 1 190 ? -0.125 -8.255 -6.983 1.00 81.25 190 ILE A CA 1
ATOM 1436 C C . ILE A 1 190 ? 1.049 -9.040 -6.388 1.00 81.25 190 ILE A C 1
ATOM 1438 O O . ILE A 1 190 ? 0.992 -10.264 -6.248 1.00 81.25 190 ILE A O 1
ATOM 1442 N N . GLN A 1 191 ? 2.104 -8.327 -5.997 1.00 86.81 191 GLN A N 1
ATOM 1443 C CA . GLN A 1 191 ? 3.177 -8.904 -5.195 1.00 86.81 191 GLN A CA 1
ATOM 1444 C C . GLN A 1 191 ? 2.870 -8.703 -3.722 1.00 86.81 191 GLN A C 1
ATOM 1446 O O . GLN A 1 191 ? 2.721 -7.569 -3.269 1.00 86.81 191 GLN A O 1
ATOM 1451 N N . TRP A 1 192 ? 2.780 -9.810 -2.992 1.00 92.25 192 TRP A N 1
ATOM 1452 C CA . TRP A 1 192 ? 2.469 -9.822 -1.571 1.00 92.25 192 TRP A CA 1
ATOM 1453 C C . TRP A 1 192 ? 3.733 -10.016 -0.747 1.00 92.25 192 TRP A C 1
ATOM 1455 O O . TRP A 1 192 ? 4.582 -10.844 -1.070 1.00 92.25 192 TRP A O 1
ATOM 1465 N N . PHE A 1 193 ? 3.849 -9.258 0.336 1.00 94.75 193 PHE A N 1
ATOM 1466 C CA . PHE A 1 193 ? 4.991 -9.302 1.236 1.00 94.75 193 PHE A CA 1
ATOM 1467 C C . PHE A 1 193 ? 4.528 -9.526 2.671 1.00 94.75 193 PHE A C 1
ATOM 1469 O O . PHE A 1 193 ? 3.558 -8.917 3.116 1.00 94.75 193 PHE A O 1
ATOM 1476 N N . ASP A 1 194 ? 5.232 -10.390 3.398 1.00 96.12 194 ASP A N 1
ATOM 1477 C CA . ASP A 1 194 ? 4.956 -10.660 4.808 1.00 96.12 194 ASP A CA 1
ATOM 1478 C C . ASP A 1 194 ? 5.507 -9.561 5.738 1.00 96.12 194 ASP A C 1
ATOM 1480 O O . ASP A 1 194 ? 6.179 -8.608 5.325 1.00 96.12 194 ASP A O 1
ATOM 1484 N N . CYS A 1 195 ? 5.299 -9.736 7.043 1.00 96.06 195 CYS A N 1
ATOM 1485 C CA . CYS A 1 195 ? 5.825 -8.850 8.083 1.00 96.06 195 CYS A CA 1
ATOM 1486 C C . CYS A 1 195 ? 7.368 -8.793 8.167 1.00 96.06 195 CYS A C 1
ATOM 1488 O O . CYS A 1 195 ? 7.938 -7.978 8.894 1.00 96.06 195 CYS A O 1
ATOM 1490 N N . LYS A 1 196 ? 8.093 -9.649 7.439 1.00 96.12 196 LYS A N 1
ATOM 1491 C CA . LYS A 1 196 ? 9.555 -9.585 7.303 1.00 96.12 196 LYS A CA 1
ATOM 1492 C C . LYS A 1 196 ? 9.966 -8.821 6.044 1.00 96.12 196 LYS A C 1
ATOM 1494 O O . LYS A 1 196 ? 11.172 -8.617 5.861 1.00 96.12 196 LYS A O 1
ATOM 1499 N N . GLY A 1 197 ? 9.008 -8.389 5.223 1.00 93.19 197 GLY A N 1
ATOM 1500 C CA . GLY A 1 197 ? 9.207 -7.817 3.895 1.00 93.19 197 GLY A CA 1
ATOM 1501 C C . GLY A 1 197 ? 9.602 -8.867 2.858 1.00 93.19 197 GLY A C 1
ATOM 1502 O O . GLY A 1 197 ? 10.106 -8.507 1.795 1.00 93.19 197 GLY A O 1
ATOM 1503 N N . SER A 1 198 ? 9.457 -10.153 3.174 1.00 93.69 198 SER A N 1
ATOM 1504 C CA . SER A 1 198 ? 9.753 -11.244 2.255 1.00 93.69 198 SER A CA 1
ATOM 1505 C C . SER A 1 198 ? 8.581 -11.419 1.307 1.00 93.69 198 SER A C 1
ATOM 1507 O O . SER A 1 198 ? 7.432 -11.449 1.741 1.00 93.69 198 SER A O 1
ATOM 1509 N N . ASN A 1 199 ? 8.881 -11.545 0.019 1.00 89.75 199 ASN A N 1
ATOM 1510 C CA . ASN A 1 199 ? 7.862 -11.826 -0.974 1.00 89.75 199 ASN A CA 1
ATOM 1511 C C . ASN A 1 199 ? 7.254 -13.210 -0.700 1.00 89.75 199 ASN A C 1
ATOM 1513 O O . ASN A 1 199 ? 7.990 -14.190 -0.564 1.00 89.75 199 ASN A O 1
ATOM 1517 N N . THR A 1 200 ? 5.931 -13.275 -0.581 1.00 83.44 200 THR A N 1
ATOM 1518 C CA . THR A 1 200 ? 5.188 -14.505 -0.296 1.00 83.44 200 THR A CA 1
ATOM 1519 C C . THR A 1 200 ? 4.778 -15.244 -1.559 1.00 83.44 200 THR A C 1
ATOM 1521 O O . THR A 1 200 ? 4.230 -16.340 -1.447 1.00 83.44 200 THR A O 1
ATOM 1524 N N . VAL A 1 201 ? 5.134 -14.735 -2.753 1.00 64.06 201 VAL A N 1
ATOM 1525 C CA . VAL A 1 201 ? 5.109 -15.516 -4.000 1.00 64.06 201 VAL A CA 1
ATOM 1526 C C . VAL A 1 201 ? 6.237 -16.571 -3.998 1.00 64.06 201 VAL A C 1
ATOM 1528 O O . VAL A 1 201 ? 7.042 -16.685 -4.918 1.00 64.06 201 VAL A O 1
ATOM 1531 N N . SER A 1 202 ? 6.310 -17.403 -2.958 1.00 41.03 202 SER A N 1
ATOM 1532 C CA . SER A 1 202 ? 6.518 -18.825 -3.213 1.00 41.03 202 SER A CA 1
ATOM 1533 C C . SER A 1 202 ? 5.290 -19.273 -3.997 1.00 41.03 202 SER A C 1
ATOM 1535 O O . SER A 1 202 ? 4.177 -19.117 -3.502 1.00 41.03 202 SER A O 1
ATOM 1537 N N . ALA A 1 203 ? 5.498 -19.708 -5.243 1.00 26.88 203 ALA A N 1
ATOM 1538 C CA . ALA A 1 203 ? 4.449 -20.153 -6.156 1.00 26.88 203 ALA A CA 1
ATOM 1539 C C . ALA A 1 203 ? 3.327 -20.905 -5.412 1.00 26.88 203 ALA A C 1
ATOM 1541 O O . ALA A 1 203 ? 3.651 -21.754 -4.574 1.00 26.88 203 ALA A O 1
ATOM 1542 N N . PRO A 1 204 ? 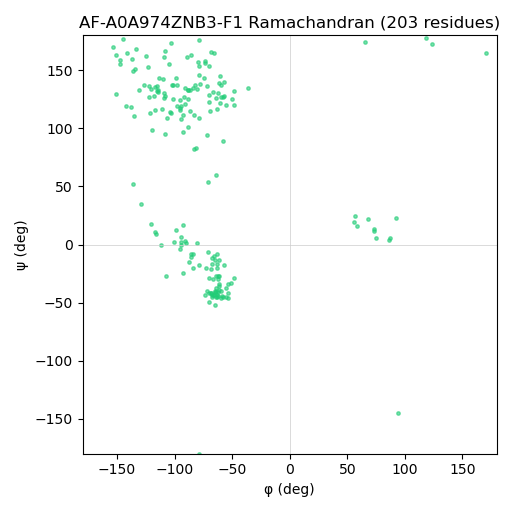2.040 -20.623 -5.684 1.00 28.38 204 PRO A N 1
ATOM 1543 C CA . PRO A 1 204 ? 0.989 -21.476 -5.160 1.00 28.38 204 PRO A CA 1
ATOM 1544 C C . PRO A 1 204 ? 1.235 -22.902 -5.673 1.00 28.38 204 PRO A C 1
ATOM 1546 O O . PRO A 1 204 ? 1.444 -23.105 -6.872 1.00 28.38 204 PRO A O 1
ATOM 1549 N N . ALA A 1 205 ? 1.284 -23.854 -4.742 1.00 29.91 205 ALA A N 1
ATOM 1550 C CA . ALA A 1 205 ? 1.077 -25.266 -5.038 1.00 29.91 205 ALA A CA 1
ATOM 1551 C C . ALA A 1 205 ? -0.408 -25.512 -5.333 1.00 29.91 205 ALA A C 1
ATOM 1553 O O . ALA A 1 205 ? -1.244 -24.805 -4.721 1.00 29.91 205 ALA A O 1
#

Mean predicted aligned error: 7.93 Å

Solvent-accessible surface area (backbone atoms only — not comparable to full-atom values): 10720 Å² total; per-residue (Å²): 130,73,54,37,34,43,33,30,84,44,80,60,49,77,60,18,70,66,63,41,46,50,58,52,51,46,47,74,72,68,57,76,65,48,72,28,39,46,98,42,80,91,47,52,44,61,74,48,53,43,76,22,41,41,32,38,54,36,44,42,42,87,78,35,53,43,40,27,47,53,41,92,92,46,76,48,73,42,43,28,60,55,50,38,45,49,43,52,78,48,41,40,51,53,67,27,32,41,37,36,36,57,25,24,13,16,24,18,53,31,38,53,75,68,73,73,75,45,68,70,58,54,75,91,42,52,45,73,49,89,53,53,63,68,52,16,25,19,19,40,27,15,28,37,29,27,77,71,58,20,69,59,26,34,18,26,5,32,22,17,63,77,40,69,81,60,91,90,68,54,103,46,82,46,34,69,31,47,88,98,45,34,29,62,66,53,92,92,53,58,38,38,8,30,21,76,5,40,53,59,78,62,75,86,129